Protein AF-A0A346YKL0-F1 (afdb_monomer_lite)

Secondary structure (DSSP, 8-state):
------S----B--TT-SS---B--S---TT--HHHHHHHHHHS-HHHHHHHHHHHHHHHHHTT----EEEEEEE-TTGGG--S----SSS--SSTTSHHHHHHHHHHHHHHHHHHHHHTT--GGGEEEEEEE----SSSPPHHHHHHHHHHHHHHHTSTTEEE--HHHH--HHHHHHTT-EETTEEEEE-HHHHHHHHHHHHTT--

Radius of gyration: 17.75 Å; chains: 1; bounding box: 48×44×47 Å

Foldseek 3Di:
DPPDPPDQQDWDDDPVDLDDAIDGDPDDDPLDALQRVLVVLVPDDLVRLLVVVCVRQVSQVVVPHQAADEDEDEHQPNLLVDDQDWADAPDTDPHRSALVSRVRSVRSNVVSNVVSCVVVVHDPVSYAYEYEYDAAQDVVGDPSSVSNQVSQCVSQVVDPRYDYDDLNLVDDPVRCVVVVQADPVGSRHGDPVVVVSSVVCVVVVVD

Structure (mmCIF, N/CA/C/O backbone):
data_AF-A0A346YKL0-F1
#
_entry.id   AF-A0A346YKL0-F1
#
loop_
_atom_site.group_PDB
_atom_site.id
_atom_site.type_symbol
_atom_site.label_atom_id
_atom_site.label_alt_id
_atom_site.label_comp_id
_atom_site.label_asym_id
_atom_site.label_entity_id
_atom_site.label_seq_id
_atom_site.pdbx_PDB_ins_code
_atom_site.Cartn_x
_atom_site.Cartn_y
_atom_site.Cartn_z
_atom_site.occupancy
_atom_site.B_iso_or_equiv
_atom_site.auth_seq_id
_atom_site.auth_comp_id
_atom_site.auth_asym_id
_atom_site.auth_atom_id
_atom_site.pdbx_PDB_model_num
ATOM 1 N N . MET A 1 1 ? -2.443 25.461 -1.823 1.00 37.56 1 MET A N 1
ATOM 2 C CA . MET A 1 1 ? -3.655 24.894 -2.445 1.00 37.56 1 MET A CA 1
ATOM 3 C C . MET A 1 1 ? -4.023 23.723 -1.558 1.00 37.56 1 MET A C 1
ATOM 5 O O . MET A 1 1 ? -3.215 22.809 -1.482 1.00 37.56 1 MET A O 1
ATOM 9 N N . GLU A 1 2 ? -5.102 23.800 -0.775 1.00 35.66 2 GLU A N 1
ATOM 10 C CA . GLU A 1 2 ? -5.536 22.602 -0.045 1.00 35.66 2 GLU A CA 1
ATOM 11 C C . GLU A 1 2 ? -5.861 21.529 -1.088 1.00 35.66 2 GLU A C 1
ATOM 13 O O . GLU A 1 2 ? -6.565 21.847 -2.054 1.00 35.66 2 GLU A O 1
ATOM 18 N N . PRO A 1 3 ? -5.307 20.310 -0.983 1.00 44.47 3 PRO A N 1
ATOM 19 C CA . PRO A 1 3 ? -5.663 19.242 -1.898 1.00 44.47 3 PRO A CA 1
ATOM 20 C C . PRO A 1 3 ? -7.161 18.982 -1.737 1.00 44.47 3 PRO A C 1
ATOM 22 O O . PRO A 1 3 ? -7.619 18.461 -0.722 1.00 44.47 3 PRO A O 1
ATOM 25 N N . ASN A 1 4 ? -7.927 19.438 -2.729 1.00 36.53 4 ASN A N 1
ATOM 26 C CA . ASN A 1 4 ? -9.374 19.332 -2.754 1.00 36.53 4 ASN A CA 1
ATOM 27 C C . ASN A 1 4 ? -9.781 17.867 -2.583 1.00 36.53 4 ASN A C 1
ATOM 29 O O . ASN A 1 4 ? -9.453 17.005 -3.394 1.00 36.53 4 ASN A O 1
ATOM 33 N N . PHE A 1 5 ? -10.551 17.635 -1.527 1.00 45.81 5 PHE A N 1
ATOM 34 C CA . PHE A 1 5 ? -11.069 16.364 -1.025 1.00 45.81 5 PHE A CA 1
ATOM 35 C C . PHE A 1 5 ? -12.148 15.718 -1.930 1.00 45.81 5 PHE A C 1
ATOM 37 O O . PHE A 1 5 ? -12.968 14.918 -1.481 1.00 45.81 5 PHE A O 1
ATOM 44 N N . LEU A 1 6 ? -12.218 16.099 -3.206 1.00 37.34 6 LEU A N 1
ATOM 45 C CA . LEU A 1 6 ? -13.328 15.779 -4.101 1.00 37.34 6 LEU A CA 1
ATOM 46 C C . LEU A 1 6 ? -12.998 14.553 -4.973 1.00 37.34 6 LEU A C 1
ATOM 48 O O . LEU A 1 6 ? -12.171 14.648 -5.872 1.00 37.34 6 LEU A O 1
ATOM 52 N N . LEU A 1 7 ? -13.754 13.459 -4.752 1.00 41.03 7 LEU A N 1
ATOM 53 C CA . LEU A 1 7 ? -14.085 12.357 -5.693 1.00 41.03 7 LEU A CA 1
ATOM 54 C C . LEU A 1 7 ? -13.444 10.955 -5.538 1.00 41.03 7 LEU A C 1
ATOM 56 O O . LEU A 1 7 ? -13.615 10.147 -6.446 1.00 41.03 7 LEU A O 1
ATOM 60 N N . LEU A 1 8 ? -12.834 10.577 -4.405 1.00 51.66 8 LEU A N 1
ATOM 61 C CA . LEU A 1 8 ? -12.412 9.168 -4.181 1.00 51.66 8 LEU A CA 1
ATOM 62 C C . LEU A 1 8 ? -13.099 8.437 -3.020 1.00 51.66 8 LEU A C 1
ATOM 64 O O . LEU A 1 8 ? -12.844 7.256 -2.804 1.00 51.66 8 LEU A O 1
ATOM 68 N N . TRP A 1 9 ? -14.061 9.067 -2.339 1.00 58.69 9 TRP A N 1
ATOM 69 C CA . TRP A 1 9 ? -14.935 8.374 -1.380 1.00 58.69 9 TRP A CA 1
ATOM 70 C C . TRP A 1 9 ? -16.018 7.576 -2.120 1.00 58.69 9 TRP A C 1
ATOM 72 O O . TRP A 1 9 ? -17.217 7.746 -1.908 1.00 58.69 9 TRP A O 1
ATOM 82 N N . GLN A 1 10 ? -15.595 6.738 -3.060 1.00 68.44 10 GLN A N 1
ATOM 83 C CA . GLN A 1 10 ? -16.461 5.784 -3.722 1.00 68.44 10 GLN A CA 1
ATOM 84 C C . GLN A 1 10 ? -16.393 4.487 -2.928 1.00 68.44 10 GLN A C 1
ATOM 86 O O . GLN A 1 10 ? -15.370 3.805 -2.902 1.00 68.44 10 GLN A O 1
ATOM 91 N N . ARG A 1 11 ? -17.500 4.164 -2.259 1.00 80.50 11 ARG A N 1
ATOM 92 C CA . ARG A 1 11 ? -17.723 2.826 -1.729 1.00 80.50 11 ARG A CA 1
ATOM 93 C C . ARG A 1 11 ? -18.326 1.975 -2.833 1.00 80.50 11 ARG A C 1
ATOM 95 O O . ARG A 1 11 ? -19.381 2.311 -3.366 1.00 80.50 11 ARG A O 1
ATOM 102 N N . ILE A 1 12 ? -17.696 0.846 -3.121 1.00 84.12 12 ILE A N 1
ATOM 103 C CA . ILE A 1 12 ? -18.318 -0.220 -3.903 1.00 84.12 12 ILE A CA 1
ATOM 104 C C . ILE A 1 12 ? -18.767 -1.290 -2.916 1.00 84.12 12 ILE A C 1
ATOM 106 O O . ILE A 1 12 ? -17.949 -1.880 -2.211 1.00 84.12 12 ILE A O 1
ATOM 110 N N . GLU A 1 13 ? -20.073 -1.529 -2.855 1.00 85.88 13 GLU A N 1
ATOM 111 C CA . GLU A 1 13 ? -20.670 -2.552 -2.002 1.00 85.88 13 GLU A CA 1
ATOM 112 C C . GLU A 1 13 ? -21.865 -3.220 -2.682 1.00 85.88 13 GLU A C 1
ATOM 114 O O . GLU A 1 13 ? -22.384 -2.750 -3.697 1.00 85.88 13 GLU A O 1
ATOM 119 N N . ARG A 1 14 ? -22.325 -4.315 -2.078 1.00 83.38 14 ARG A N 1
ATOM 120 C CA . ARG A 1 14 ? -23.589 -4.968 -2.407 1.00 83.38 14 ARG A CA 1
ATOM 121 C C . ARG A 1 14 ? -24.530 -4.898 -1.200 1.00 83.38 14 ARG A C 1
ATOM 123 O O . ARG A 1 14 ? -24.428 -5.764 -0.332 1.00 83.38 14 ARG A O 1
ATOM 130 N N . PRO A 1 15 ? -25.420 -3.889 -1.125 1.00 80.44 15 PRO A N 1
ATOM 131 C CA . PRO A 1 15 ? -26.233 -3.639 0.069 1.00 80.44 15 PRO A CA 1
ATOM 132 C C . PRO A 1 15 ? -27.326 -4.696 0.282 1.00 80.44 15 PRO A C 1
ATOM 134 O O . PRO A 1 15 ? -27.913 -4.778 1.354 1.00 80.44 15 PRO A O 1
ATOM 137 N N . ASP A 1 16 ? -27.596 -5.520 -0.732 1.00 83.62 16 ASP A N 1
ATOM 138 C CA . ASP A 1 16 ? -28.538 -6.636 -0.685 1.00 83.62 16 ASP A CA 1
ATOM 139 C C . ASP A 1 16 ? -27.981 -7.874 0.041 1.00 83.62 16 ASP A C 1
ATOM 141 O O . ASP A 1 16 ? -28.700 -8.855 0.237 1.00 83.62 16 ASP A O 1
ATOM 145 N N . ARG A 1 17 ? -26.700 -7.859 0.435 1.00 80.50 17 ARG A N 1
ATOM 146 C CA . ARG A 1 17 ? -26.045 -8.970 1.131 1.00 80.50 17 ARG A CA 1
ATOM 147 C C . ARG A 1 17 ? -25.837 -8.653 2.607 1.00 80.50 17 ARG A C 1
ATOM 149 O O . ARG A 1 17 ? -25.373 -7.579 2.961 1.00 80.50 17 ARG A O 1
ATOM 156 N N . THR A 1 18 ? -26.058 -9.652 3.457 1.00 76.56 18 THR A N 1
ATOM 157 C CA . THR A 1 18 ? -25.755 -9.595 4.900 1.00 76.56 18 THR A CA 1
ATOM 158 C C . THR A 1 18 ? -24.315 -9.995 5.240 1.00 76.56 18 THR A C 1
ATOM 160 O O . THR A 1 18 ? -23.927 -9.974 6.403 1.00 76.56 18 THR A O 1
ATOM 163 N N . ALA A 1 19 ? -23.528 -10.391 4.236 1.00 80.75 19 ALA A N 1
ATOM 164 C CA . ALA A 1 19 ? -22.124 -10.761 4.370 1.00 80.75 19 ALA A CA 1
ATOM 165 C C . ALA A 1 19 ? -21.367 -10.492 3.062 1.00 80.75 19 ALA A C 1
ATOM 167 O O . ALA A 1 19 ? -21.914 -10.662 1.962 1.00 80.75 19 ALA A O 1
ATOM 168 N N . GLY A 1 20 ? -20.092 -10.127 3.175 1.00 86.62 20 GLY A N 1
ATOM 169 C CA . GLY A 1 20 ? -19.227 -9.826 2.039 1.00 86.62 20 GLY A CA 1
ATOM 170 C C . GLY A 1 20 ? -18.139 -8.830 2.413 1.00 86.62 20 GLY A C 1
ATOM 171 O O . GLY A 1 20 ? -17.680 -8.802 3.548 1.00 86.62 20 GLY A O 1
ATOM 172 N N . TRP A 1 21 ? -17.740 -8.018 1.442 1.00 88.25 21 TRP A N 1
ATOM 173 C CA . TRP A 1 21 ? -16.766 -6.948 1.609 1.00 88.25 21 TRP A CA 1
ATOM 174 C C . TRP A 1 21 ? -17.272 -5.685 0.912 1.00 88.25 21 TRP A C 1
ATOM 176 O O . TRP A 1 21 ? -18.098 -5.753 -0.003 1.00 88.25 21 TRP A O 1
ATOM 186 N N . SER A 1 22 ? -16.760 -4.537 1.343 1.00 89.62 22 SER A N 1
ATOM 187 C CA . SER A 1 22 ? -16.881 -3.272 0.621 1.00 89.62 22 SER A CA 1
ATOM 188 C C . SER A 1 22 ? -15.485 -2.761 0.282 1.00 89.62 22 SER A C 1
ATOM 190 O O . SER A 1 22 ? -14.528 -3.036 1.006 1.00 89.62 22 SER A O 1
ATOM 192 N N . HIS A 1 23 ? -15.353 -2.063 -0.841 1.00 90.00 23 HIS A N 1
ATOM 193 C CA . HIS A 1 23 ? -14.091 -1.466 -1.270 1.00 90.00 23 HIS A CA 1
ATOM 194 C C . HIS A 1 23 ? -14.176 0.051 -1.206 1.00 90.00 23 HIS A C 1
ATOM 196 O O . HIS A 1 23 ? -15.195 0.628 -1.586 1.00 90.00 23 HIS A O 1
ATOM 202 N N . HIS A 1 24 ? -13.093 0.666 -0.737 1.00 90.50 24 HIS A N 1
ATOM 203 C CA . HIS A 1 24 ? -12.956 2.106 -0.559 1.00 90.50 24 HIS A CA 1
ATOM 204 C C . HIS A 1 24 ? -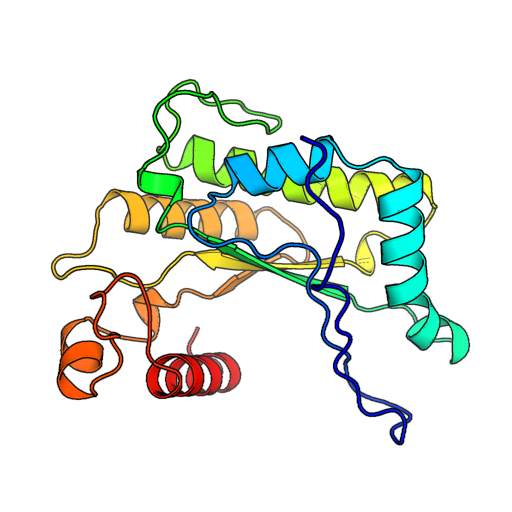11.549 2.533 -0.952 1.00 90.50 24 HIS A C 1
ATOM 206 O O . HIS A 1 24 ? -10.584 1.808 -0.699 1.00 90.50 24 HIS A O 1
ATOM 212 N N . THR A 1 25 ? -11.427 3.735 -1.504 1.00 90.56 25 THR A N 1
ATOM 213 C CA . THR A 1 25 ? -10.135 4.362 -1.777 1.00 90.56 25 THR A CA 1
ATOM 214 C C . THR A 1 25 ? -9.842 5.405 -0.702 1.00 90.56 25 THR A C 1
ATOM 216 O O . THR A 1 25 ? -10.488 6.447 -0.651 1.00 90.56 25 THR A O 1
ATOM 219 N N . LEU A 1 26 ? -8.852 5.130 0.155 1.00 91.62 26 LEU A N 1
ATOM 220 C CA . LEU A 1 26 ? -8.353 6.107 1.132 1.00 91.62 26 LEU A CA 1
ATOM 221 C C . LEU A 1 26 ? -7.504 7.187 0.447 1.00 91.62 26 LEU A C 1
ATOM 223 O O . LEU A 1 26 ? -7.667 8.373 0.712 1.00 91.62 26 LEU A O 1
ATOM 227 N N . TYR A 1 27 ? -6.612 6.759 -0.445 1.00 92.94 27 TYR A N 1
ATOM 228 C CA . TYR A 1 27 ? -5.730 7.617 -1.224 1.00 92.94 27 TYR A CA 1
ATOM 229 C C . TYR A 1 27 ? -5.480 6.982 -2.593 1.00 92.94 27 TYR A C 1
ATOM 231 O O . TYR A 1 27 ? -5.318 5.765 -2.692 1.00 92.94 27 TYR A O 1
ATOM 239 N N . GLY A 1 28 ? -5.440 7.802 -3.641 1.00 89.75 28 GLY A N 1
ATOM 240 C CA . GLY A 1 28 ? -5.105 7.363 -4.991 1.00 89.75 28 GLY A CA 1
ATOM 241 C C . GLY A 1 28 ? -4.789 8.552 -5.886 1.00 89.75 28 GLY A C 1
ATOM 242 O O . GLY A 1 28 ? -5.691 9.276 -6.296 1.00 89.75 28 GLY A O 1
ATOM 243 N N . VAL A 1 29 ? -3.510 8.760 -6.187 1.00 90.44 29 VAL A N 1
ATOM 244 C CA . VAL A 1 29 ? -3.039 9.856 -7.040 1.00 90.44 29 VAL A CA 1
ATOM 245 C C . VAL A 1 29 ? -1.901 9.327 -7.912 1.00 90.44 29 VAL A C 1
ATOM 247 O O . VAL A 1 29 ? -0.970 8.700 -7.413 1.00 90.44 29 VAL A O 1
ATOM 250 N N . GLY A 1 30 ? -1.995 9.534 -9.227 1.00 89.50 30 GLY A N 1
ATOM 251 C CA . GLY A 1 30 ? -0.950 9.118 -10.164 1.00 89.50 30 GLY A CA 1
ATOM 252 C C . GLY A 1 30 ? 0.326 9.945 -9.994 1.00 89.50 30 GLY A C 1
ATOM 253 O O . GLY A 1 30 ? 0.252 11.141 -9.727 1.00 89.50 30 GLY A O 1
ATOM 254 N N . GLY A 1 31 ? 1.488 9.313 -10.174 1.00 91.69 31 GLY A N 1
ATOM 255 C CA . GLY A 1 31 ? 2.792 9.978 -10.053 1.00 91.69 31 GLY A CA 1
ATOM 256 C C . GLY A 1 31 ? 3.222 10.294 -8.616 1.00 91.69 31 GLY A C 1
ATOM 257 O O . GLY A 1 31 ? 4.052 11.173 -8.424 1.00 91.69 31 GLY A O 1
ATOM 258 N N . GLN A 1 32 ? 2.637 9.632 -7.617 1.00 95.06 32 GLN A N 1
ATOM 259 C CA . GLN A 1 32 ? 2.980 9.806 -6.204 1.00 95.06 32 GLN A CA 1
ATOM 260 C C . GLN A 1 32 ? 3.661 8.547 -5.654 1.00 95.06 32 GLN A C 1
ATOM 262 O O . GLN A 1 32 ? 3.334 7.433 -6.085 1.00 95.06 32 GLN A O 1
ATOM 267 N N . SER A 1 33 ? 4.618 8.731 -4.748 1.00 97.12 33 SER A N 1
ATOM 268 C CA . SER A 1 33 ? 5.353 7.669 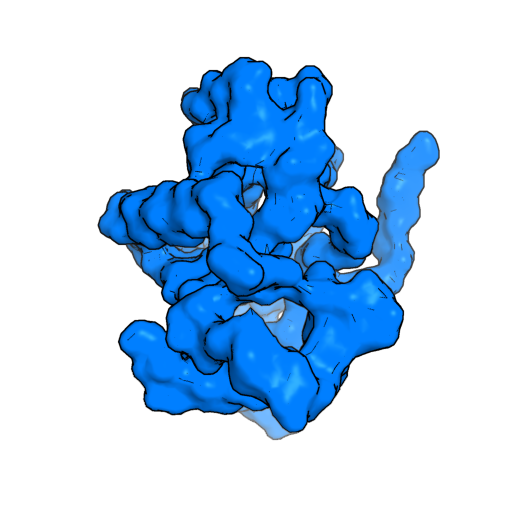-4.048 1.00 97.12 33 SER A CA 1
ATOM 269 C C . SER A 1 33 ? 4.760 7.377 -2.663 1.00 97.12 33 SER A C 1
ATOM 271 O O . SER A 1 33 ? 3.791 8.004 -2.224 1.00 97.12 33 SER A O 1
ATOM 273 N N . LEU A 1 34 ? 5.363 6.449 -1.916 1.00 98.00 34 LEU A N 1
ATOM 274 C CA . LEU A 1 34 ? 5.037 6.260 -0.503 1.00 98.00 34 LEU A CA 1
ATOM 275 C C . LEU A 1 34 ? 5.361 7.482 0.353 1.00 98.00 34 LEU A C 1
ATOM 277 O O . LEU A 1 34 ? 4.667 7.704 1.346 1.00 98.00 34 LEU A O 1
ATOM 281 N N . TYR A 1 35 ? 6.382 8.264 -0.009 1.00 98.06 35 TYR A N 1
ATOM 282 C CA . TYR A 1 35 ? 6.688 9.513 0.685 1.00 98.06 35 TYR A CA 1
ATOM 283 C C . TYR A 1 35 ? 5.492 10.463 0.596 1.00 98.06 35 TYR A C 1
ATOM 285 O O . TYR A 1 35 ? 4.987 10.922 1.621 1.00 98.06 35 TYR A O 1
ATOM 293 N N . ASP A 1 36 ? 4.964 10.673 -0.608 1.00 97.25 36 ASP A N 1
ATOM 294 C CA . ASP A 1 36 ? 3.810 11.545 -0.835 1.00 97.25 36 ASP A CA 1
ATOM 295 C C . ASP A 1 36 ? 2.556 11.067 -0.091 1.00 97.25 36 ASP A C 1
ATOM 297 O O . ASP A 1 36 ? 1.831 11.862 0.519 1.00 97.25 36 ASP A O 1
ATOM 301 N N . ILE A 1 37 ? 2.306 9.753 -0.099 1.00 97.44 37 ILE A N 1
ATOM 302 C CA . ILE A 1 37 ? 1.194 9.143 0.643 1.00 97.44 37 ILE A CA 1
ATOM 303 C C . ILE A 1 37 ? 1.359 9.403 2.146 1.00 97.44 37 ILE A C 1
ATOM 305 O O . ILE A 1 37 ? 0.393 9.777 2.821 1.00 97.44 37 ILE A O 1
ATOM 309 N N . ALA A 1 38 ? 2.572 9.228 2.678 1.00 98.12 38 ALA A N 1
ATOM 310 C CA . ALA A 1 38 ? 2.884 9.479 4.080 1.00 98.12 38 ALA A CA 1
ATOM 311 C C . ALA A 1 38 ? 2.702 10.962 4.443 1.00 98.12 38 ALA A C 1
ATOM 313 O O . ALA A 1 38 ? 2.010 11.251 5.422 1.00 98.12 38 ALA A O 1
ATOM 314 N N . VAL A 1 39 ? 3.228 11.897 3.638 1.00 97.44 39 VAL A N 1
ATOM 315 C CA . VAL A 1 39 ? 3.008 13.349 3.802 1.00 97.44 39 VAL A CA 1
ATOM 316 C C . VAL A 1 39 ? 1.516 13.647 3.881 1.00 97.44 39 VAL A C 1
ATOM 318 O O . VAL A 1 39 ? 1.061 14.317 4.811 1.00 97.44 39 VAL A O 1
ATOM 321 N N . TRP A 1 40 ? 0.742 13.134 2.923 1.00 96.12 40 TRP A N 1
ATOM 322 C CA . TRP A 1 40 ? -0.686 13.406 2.851 1.00 96.12 40 TRP A CA 1
ATOM 323 C C . TRP A 1 40 ? -1.437 12.874 4.076 1.00 96.12 40 TRP A C 1
ATOM 325 O O . TRP A 1 40 ? -2.250 13.607 4.644 1.00 96.12 40 TRP A O 1
ATOM 335 N N . LEU A 1 41 ? -1.153 11.640 4.513 1.00 96.62 41 LEU A N 1
ATOM 336 C CA . LEU A 1 41 ? -1.786 11.023 5.687 1.00 96.62 41 LEU A CA 1
ATOM 337 C C . LEU A 1 41 ? -1.420 11.726 6.997 1.00 96.62 41 LEU A C 1
ATOM 339 O O . LEU A 1 41 ? -2.278 11.886 7.869 1.00 96.62 41 LEU A O 1
ATOM 343 N N . ILE A 1 42 ? -0.163 12.140 7.151 1.00 97.50 42 ILE A N 1
ATOM 344 C CA . ILE A 1 42 ? 0.308 12.885 8.327 1.00 97.50 42 ILE A CA 1
ATOM 345 C C . ILE A 1 42 ? -0.357 14.263 8.384 1.00 97.50 42 ILE A C 1
ATOM 347 O O . ILE A 1 42 ? -0.735 14.712 9.463 1.00 97.50 42 ILE A O 1
ATOM 351 N N . ALA A 1 43 ? -0.560 14.905 7.232 1.00 96.44 43 ALA A N 1
ATOM 352 C CA . ALA A 1 43 ? -1.242 16.192 7.147 1.00 96.44 43 ALA A CA 1
ATOM 353 C C . ALA A 1 43 ? -2.755 16.112 7.435 1.00 96.44 43 ALA A C 1
ATOM 355 O O . ALA A 1 43 ? -3.371 17.142 7.715 1.00 96.44 43 ALA A O 1
ATOM 356 N N . GLN A 1 44 ? -3.376 14.925 7.383 1.00 96.06 44 GLN A N 1
ATOM 357 C CA . GLN A 1 44 ? -4.792 14.779 7.730 1.00 96.06 44 GLN A CA 1
ATOM 358 C C . GLN A 1 44 ? -5.021 14.949 9.233 1.00 96.06 44 GLN A C 1
ATOM 360 O O . GLN A 1 44 ? -4.294 14.393 10.058 1.00 96.06 44 GLN A O 1
ATOM 365 N N . SER A 1 45 ? -6.100 15.649 9.593 1.00 97.12 45 SER A N 1
ATOM 366 C CA . SER A 1 45 ? -6.502 15.788 10.994 1.00 97.12 45 SER A CA 1
ATOM 367 C C . SER A 1 45 ? -6.938 14.449 11.599 1.00 97.12 45 SER A C 1
ATOM 369 O O . SER A 1 45 ? -7.518 13.598 10.914 1.00 97.12 45 SER A O 1
ATOM 371 N N . ASP A 1 46 ? -6.731 14.288 12.909 1.00 98.25 46 ASP A N 1
ATOM 372 C CA . ASP A 1 46 ? -7.197 13.104 13.640 1.00 98.25 46 ASP A CA 1
ATOM 373 C C . ASP A 1 46 ? -8.712 12.922 13.519 1.00 98.25 46 ASP A C 1
ATOM 375 O O . ASP A 1 46 ? -9.190 11.801 13.357 1.00 98.25 46 ASP A O 1
ATOM 379 N N . ALA A 1 47 ? -9.471 14.023 13.527 1.00 96.75 47 ALA A N 1
ATOM 380 C CA . ALA A 1 47 ? -10.922 14.005 13.364 1.00 96.75 47 ALA A CA 1
ATOM 381 C C . ALA A 1 47 ? -11.340 13.478 11.981 1.00 96.75 47 ALA A C 1
ATOM 383 O O . ALA A 1 47 ? -12.256 12.660 11.886 1.00 96.75 47 ALA A O 1
ATOM 384 N N . SER A 1 48 ? -10.649 13.896 10.915 1.00 95.00 48 SER A N 1
ATOM 385 C CA . SER A 1 48 ? -10.928 13.446 9.546 1.00 95.00 48 SER A CA 1
ATOM 386 C C . SER A 1 48 ? -10.698 11.943 9.393 1.00 95.00 48 SER A C 1
ATOM 388 O O . SER A 1 48 ? -11.576 11.231 8.902 1.00 95.00 48 SER A O 1
ATOM 390 N N . LEU A 1 49 ? -9.543 11.445 9.850 1.00 95.94 49 LEU A N 1
ATOM 391 C CA . LEU A 1 49 ? -9.217 10.018 9.775 1.00 95.94 49 LEU A CA 1
ATOM 392 C C . LEU A 1 49 ? -10.110 9.185 10.701 1.00 95.94 49 LEU A C 1
ATOM 394 O O . LEU A 1 49 ? -10.577 8.121 10.300 1.00 95.94 49 LEU A O 1
ATOM 398 N N . THR A 1 50 ? -10.417 9.686 11.899 1.00 97.19 50 THR A N 1
ATOM 399 C CA . THR A 1 50 ? -11.380 9.058 12.815 1.00 97.19 50 THR A CA 1
ATOM 400 C C . THR A 1 50 ? -12.736 8.891 12.141 1.00 97.19 50 THR A C 1
ATOM 402 O O . THR A 1 50 ? -13.271 7.787 12.110 1.00 97.19 50 THR A O 1
ATOM 405 N N . ASN A 1 51 ? -13.286 9.952 11.546 1.00 94.94 51 ASN A N 1
ATOM 406 C CA . ASN A 1 51 ? -14.575 9.870 10.866 1.00 94.94 51 ASN A CA 1
ATOM 407 C C . ASN A 1 51 ? -14.542 8.874 9.695 1.00 94.94 51 ASN A C 1
ATOM 409 O O . ASN A 1 51 ? -15.451 8.059 9.554 1.00 94.94 51 ASN A O 1
ATOM 413 N N . TYR A 1 52 ? -13.473 8.893 8.894 1.00 93.44 52 TYR A N 1
ATOM 414 C CA . TYR A 1 52 ? -13.293 7.945 7.793 1.00 93.44 52 TYR A CA 1
ATOM 415 C C . TYR A 1 52 ? -13.326 6.488 8.281 1.00 93.44 52 TYR A C 1
ATOM 417 O O . TYR A 1 52 ? -14.149 5.693 7.825 1.00 93.44 52 TYR A O 1
ATOM 425 N N . PHE A 1 53 ? -12.487 6.134 9.256 1.00 94.75 53 PHE A N 1
ATOM 426 C CA . PHE A 1 53 ? -12.414 4.762 9.760 1.00 94.75 53 PHE A CA 1
ATOM 427 C C . PHE A 1 53 ? -13.659 4.354 10.560 1.00 94.75 53 PHE A C 1
ATOM 429 O O . PHE A 1 53 ? -14.074 3.199 10.478 1.00 94.75 53 PHE A O 1
ATOM 436 N N . ALA A 1 54 ? -14.323 5.279 11.257 1.00 94.56 54 ALA A N 1
ATOM 437 C CA . ALA A 1 54 ? -15.605 5.008 11.907 1.00 94.56 54 ALA A CA 1
ATOM 438 C C . ALA A 1 54 ? -16.679 4.590 10.887 1.00 94.56 54 ALA A C 1
ATOM 440 O O . ALA A 1 54 ? -17.410 3.624 11.120 1.00 94.56 54 ALA A O 1
ATOM 441 N N . LEU A 1 55 ? -16.735 5.257 9.729 1.00 91.00 55 LEU A N 1
ATOM 442 C CA . LEU A 1 55 ? -17.657 4.901 8.647 1.00 91.00 55 LEU A CA 1
ATOM 443 C C . LEU A 1 55 ? -17.342 3.525 8.052 1.00 91.00 55 LEU A C 1
ATOM 445 O O . LEU A 1 55 ? -18.272 2.745 7.838 1.00 91.00 55 LEU A O 1
ATOM 449 N N . LEU A 1 56 ? -16.062 3.193 7.847 1.00 90.31 56 LEU A N 1
ATOM 450 C CA . LEU A 1 56 ? -15.658 1.856 7.387 1.00 90.31 56 LEU A CA 1
ATOM 451 C C . LEU A 1 56 ? -16.100 0.755 8.358 1.00 90.31 56 LEU A C 1
ATOM 453 O O . LEU A 1 56 ? -16.589 -0.292 7.936 1.00 90.31 56 LEU A O 1
ATOM 457 N N . ARG A 1 57 ? -15.959 1.003 9.663 1.00 92.69 57 ARG A N 1
ATOM 458 C CA . ARG A 1 57 ? -16.305 0.043 10.721 1.00 92.69 57 ARG A CA 1
ATOM 459 C C . ARG A 1 57 ? -17.813 -0.125 10.903 1.00 92.69 57 ARG A C 1
ATOM 461 O O . ARG A 1 57 ? -18.252 -1.218 11.252 1.00 92.69 57 ARG A O 1
ATOM 468 N N . SER A 1 58 ? -18.593 0.927 10.647 1.00 89.94 58 SER A N 1
ATOM 469 C CA . SER A 1 58 ? -20.020 1.003 10.998 1.00 89.94 58 SER A CA 1
ATOM 470 C C . SER A 1 58 ? -20.884 -0.153 10.477 1.00 89.94 58 SER A C 1
ATOM 472 O O . SER A 1 58 ? -21.811 -0.565 11.166 1.00 89.94 58 SER A O 1
ATOM 474 N N . PHE A 1 59 ? -20.579 -0.724 9.308 1.00 80.81 59 PHE A N 1
ATOM 475 C CA . PHE A 1 59 ? -21.366 -1.828 8.740 1.00 80.81 59 PHE A CA 1
ATOM 476 C C . PHE A 1 59 ? -21.170 -3.139 9.488 1.00 80.81 59 PHE A C 1
ATOM 478 O O . PHE A 1 59 ? -22.142 -3.844 9.744 1.00 80.81 59 PHE A O 1
ATOM 485 N N . HIS A 1 60 ? -19.929 -3.451 9.861 1.00 87.38 60 HIS A N 1
ATOM 486 C CA . HIS A 1 60 ? -19.628 -4.649 10.637 1.00 87.38 60 HIS A CA 1
ATOM 487 C C . HIS A 1 60 ? -20.198 -4.519 12.051 1.00 87.38 60 HIS A C 1
ATOM 489 O O . HIS A 1 60 ? -20.892 -5.413 12.536 1.00 87.38 60 HIS A O 1
ATOM 495 N N . THR A 1 61 ? -20.002 -3.359 12.684 1.00 91.19 61 THR A N 1
ATOM 496 C CA . THR A 1 61 ? -20.479 -3.147 14.054 1.00 91.19 61 THR A CA 1
ATOM 497 C C . THR A 1 61 ? -22.005 -3.086 14.143 1.00 91.19 61 THR A C 1
ATOM 499 O O . THR A 1 61 ? -22.566 -3.584 15.116 1.00 91.19 61 THR A O 1
ATOM 502 N N . ALA A 1 62 ? -22.700 -2.564 13.124 1.00 87.50 62 ALA A N 1
ATOM 503 C CA . ALA A 1 62 ? -24.166 -2.533 13.076 1.00 87.50 62 ALA A CA 1
ATOM 504 C C . ALA A 1 62 ? -24.810 -3.931 13.083 1.00 87.50 62 ALA A C 1
ATOM 506 O O . ALA A 1 62 ? -25.955 -4.071 13.511 1.00 87.50 62 ALA A O 1
ATOM 507 N N . VAL A 1 63 ? -24.081 -4.961 12.643 1.00 86.25 63 VAL A N 1
ATOM 508 C CA . VAL A 1 63 ? -24.527 -6.365 12.679 1.00 86.25 63 VAL A CA 1
ATOM 509 C C . VAL A 1 63 ? -23.856 -7.175 13.795 1.00 86.25 63 VAL A C 1
ATOM 511 O O . VAL A 1 63 ? -23.942 -8.401 13.801 1.00 86.25 63 VAL A O 1
ATOM 514 N N . GLY A 1 64 ? -23.200 -6.506 14.751 1.00 89.19 64 GLY A N 1
ATOM 515 C CA . GLY A 1 64 ? -22.560 -7.144 15.904 1.00 89.19 64 GLY A CA 1
ATOM 516 C C . GLY A 1 64 ? -21.304 -7.950 15.564 1.00 89.19 64 GLY A C 1
ATOM 517 O O . GLY A 1 64 ? -20.987 -8.896 16.280 1.00 89.19 64 GLY A O 1
ATOM 518 N N . GLN A 1 65 ? -20.617 -7.613 14.470 1.00 89.25 65 GLN A N 1
ATOM 519 C CA . GLN A 1 65 ? -19.366 -8.249 14.058 1.00 89.25 65 GLN A CA 1
ATOM 520 C C . GLN A 1 65 ? -18.160 -7.359 14.355 1.00 89.25 65 GLN A C 1
ATOM 522 O O . GLN A 1 65 ? -18.230 -6.132 14.237 1.00 89.25 65 GLN A O 1
ATOM 527 N N . ASP A 1 66 ? -17.035 -8.003 14.660 1.00 90.56 66 ASP A N 1
ATOM 528 C CA . ASP A 1 66 ? -15.742 -7.333 14.727 1.00 90.56 66 ASP A CA 1
ATOM 529 C C . ASP A 1 66 ? -15.310 -6.919 13.310 1.00 90.56 66 ASP A C 1
ATOM 531 O O . ASP A 1 66 ? -15.298 -7.759 12.401 1.00 90.56 66 ASP A O 1
ATOM 535 N N . PRO A 1 67 ? -14.967 -5.640 13.078 1.00 93.62 67 PRO A N 1
ATOM 536 C CA . PRO A 1 67 ? -14.506 -5.202 11.771 1.00 93.62 67 PRO A CA 1
ATOM 537 C C . PRO A 1 67 ? -13.219 -5.912 11.340 1.00 93.62 67 PRO A C 1
ATOM 539 O O . PRO A 1 67 ? -12.262 -6.012 12.102 1.00 93.62 67 PRO A O 1
ATOM 542 N N . VAL A 1 68 ? -13.164 -6.321 10.072 1.00 94.81 68 VAL A N 1
ATOM 543 C CA . VAL A 1 68 ? -11.921 -6.727 9.404 1.00 94.81 68 VAL A CA 1
ATOM 544 C C . VAL A 1 68 ? -11.654 -5.744 8.273 1.00 94.81 68 VAL A C 1
ATOM 546 O O . VAL A 1 68 ? -12.440 -5.637 7.330 1.00 94.81 68 VAL A O 1
ATOM 549 N N . ILE A 1 69 ? -10.555 -5.002 8.376 1.00 96.00 69 ILE A N 1
ATOM 550 C CA . ILE A 1 69 ? -10.167 -3.959 7.428 1.00 96.00 69 ILE A CA 1
ATOM 551 C C . ILE A 1 69 ? -8.831 -4.350 6.807 1.00 96.00 69 ILE A C 1
ATOM 553 O O . ILE A 1 69 ? -7.790 -4.343 7.463 1.00 96.00 69 ILE A O 1
ATOM 557 N N . VAL A 1 70 ? -8.867 -4.670 5.515 1.00 96.88 70 VAL A N 1
ATOM 558 C CA . VAL A 1 70 ? -7.668 -4.929 4.715 1.00 96.88 70 VAL A CA 1
ATOM 559 C C . VAL A 1 70 ? -7.258 -3.639 4.017 1.00 96.88 70 VAL A C 1
ATOM 561 O O . VAL A 1 70 ? -7.996 -3.121 3.179 1.00 96.88 70 VAL A O 1
ATOM 564 N N . ILE A 1 71 ? -6.074 -3.129 4.343 1.00 97.50 71 ILE A N 1
ATOM 565 C CA . ILE A 1 71 ? -5.497 -1.940 3.719 1.00 97.50 71 ILE A CA 1
ATOM 566 C C . ILE A 1 71 ? -4.431 -2.395 2.731 1.00 97.50 71 ILE A C 1
ATOM 568 O O . ILE A 1 71 ? -3.381 -2.913 3.119 1.00 97.50 71 ILE A O 1
ATOM 572 N N . ARG A 1 72 ? -4.713 -2.200 1.440 1.00 97.38 72 ARG A N 1
ATOM 573 C CA . ARG A 1 72 ? -3.760 -2.466 0.362 1.00 97.38 72 ARG A CA 1
ATOM 574 C C . ARG A 1 72 ? -2.964 -1.204 0.048 1.00 97.38 72 ARG A C 1
ATOM 576 O O . ARG A 1 72 ? -3.557 -0.184 -0.288 1.00 97.38 72 ARG A O 1
ATOM 583 N N . ILE A 1 73 ? -1.640 -1.294 0.122 1.00 97.88 73 ILE A N 1
ATOM 584 C CA . ILE A 1 73 ? -0.715 -0.214 -0.239 1.00 97.88 73 ILE A CA 1
ATOM 585 C C . ILE A 1 73 ? 0.047 -0.665 -1.483 1.00 97.88 73 ILE A C 1
ATOM 587 O O . ILE A 1 73 ? 0.778 -1.653 -1.433 1.00 97.88 73 ILE A O 1
ATOM 591 N N . ASN A 1 74 ? -0.148 0.029 -2.604 1.00 95.94 74 ASN A N 1
ATOM 592 C CA . ASN A 1 74 ? 0.529 -0.260 -3.866 1.00 95.94 74 ASN A CA 1
ATOM 593 C C . ASN A 1 74 ? 1.418 0.924 -4.255 1.00 95.94 74 ASN A C 1
ATOM 595 O O . ASN A 1 74 ? 0.916 2.038 -4.370 1.00 95.94 74 ASN A O 1
ATOM 599 N N . SER A 1 75 ? 2.720 0.676 -4.409 1.00 96.31 75 SER A N 1
ATOM 600 C CA . SER A 1 75 ? 3.710 1.691 -4.795 1.00 96.31 75 SER A CA 1
ATOM 601 C C . SER A 1 75 ? 5.004 1.034 -5.290 1.00 96.31 75 SER A C 1
ATOM 603 O O . SER A 1 75 ? 5.164 -0.183 -5.204 1.00 96.31 75 SER A O 1
ATOM 605 N N . GLY A 1 76 ? 5.952 1.817 -5.791 1.00 95.94 76 GLY A N 1
ATOM 606 C CA . GLY A 1 76 ? 7.307 1.385 -6.148 1.00 95.94 76 GLY A CA 1
ATOM 607 C C . GLY A 1 76 ? 7.837 2.117 -7.375 1.00 95.94 76 GLY A C 1
ATOM 608 O O . GLY A 1 76 ? 8.947 2.629 -7.364 1.00 95.94 76 GLY A O 1
ATOM 609 N N . ALA A 1 77 ? 7.025 2.214 -8.432 1.00 94.81 77 ALA A N 1
ATOM 610 C CA . ALA A 1 77 ? 7.459 2.797 -9.704 1.00 94.81 77 ALA A CA 1
ATOM 611 C C . ALA A 1 77 ? 7.796 4.295 -9.610 1.00 94.81 77 ALA A C 1
ATOM 613 O O . ALA A 1 77 ? 8.640 4.768 -10.373 1.00 94.81 77 ALA A O 1
ATOM 614 N N . ASN A 1 78 ? 7.133 5.022 -8.705 1.00 96.00 78 ASN A N 1
ATOM 615 C CA . ASN A 1 78 ? 7.410 6.434 -8.440 1.00 96.00 78 ASN A CA 1
ATOM 616 C C . ASN A 1 78 ? 8.437 6.618 -7.319 1.00 96.00 78 ASN A C 1
ATOM 618 O O . ASN A 1 78 ? 9.187 7.581 -7.370 1.00 96.00 78 ASN A O 1
ATOM 622 N N . ASP A 1 79 ? 8.507 5.686 -6.363 1.00 97.31 79 ASP A N 1
ATOM 623 C CA . ASP A 1 79 ? 9.457 5.720 -5.243 1.00 97.31 79 ASP A CA 1
ATOM 624 C C . ASP A 1 79 ? 10.913 5.745 -5.716 1.00 97.31 79 ASP A C 1
ATOM 626 O O . ASP A 1 79 ? 11.712 6.498 -5.177 1.00 97.31 79 ASP A O 1
ATOM 630 N N . ARG A 1 80 ? 11.227 5.024 -6.799 1.00 94.88 80 ARG A N 1
ATOM 631 C CA . ARG A 1 80 ? 12.560 5.047 -7.432 1.00 94.88 80 ARG A CA 1
ATOM 632 C C . ARG A 1 80 ? 12.954 6.389 -8.065 1.00 94.88 80 ARG A C 1
ATOM 634 O O . ARG A 1 80 ? 14.049 6.533 -8.579 1.00 94.88 80 ARG A O 1
ATOM 641 N N . ASN A 1 81 ? 12.024 7.343 -8.141 1.00 94.19 81 ASN A N 1
ATOM 642 C CA . ASN A 1 81 ? 12.288 8.684 -8.668 1.00 94.19 81 ASN A CA 1
ATOM 643 C C . ASN A 1 81 ? 12.308 9.741 -7.551 1.00 94.19 81 ASN A C 1
ATOM 645 O O . ASN A 1 81 ? 12.326 10.939 -7.849 1.00 94.19 81 ASN A O 1
ATOM 649 N N . GLU A 1 82 ? 12.254 9.328 -6.283 1.00 95.06 82 GLU A N 1
ATOM 650 C CA . GLU A 1 82 ? 12.391 10.240 -5.152 1.00 95.06 82 GLU A CA 1
ATOM 651 C C . GLU A 1 82 ? 13.824 10.758 -5.061 1.00 95.06 82 GLU A C 1
ATOM 653 O O . GLU A 1 82 ? 14.773 9.994 -5.117 1.00 95.06 82 GLU A O 1
ATOM 658 N N . THR A 1 83 ? 14.010 12.075 -4.940 1.00 91.00 83 THR A N 1
ATOM 659 C CA . THR A 1 83 ? 15.359 12.672 -5.071 1.00 91.00 83 THR A CA 1
ATOM 660 C C . THR A 1 83 ? 15.729 13.682 -3.995 1.00 91.00 83 THR A C 1
ATOM 662 O O . THR A 1 83 ? 16.901 14.037 -3.878 1.00 91.00 83 THR A O 1
ATOM 665 N N . ALA A 1 84 ? 14.767 14.184 -3.217 1.00 82.62 84 ALA A N 1
ATOM 666 C CA . ALA A 1 84 ? 14.991 15.403 -2.438 1.00 82.62 84 ALA A CA 1
ATOM 667 C C . ALA A 1 84 ? 14.743 15.272 -0.934 1.00 82.62 84 ALA A C 1
ATOM 669 O O . ALA A 1 84 ? 15.340 16.026 -0.163 1.00 82.62 84 ALA A O 1
ATOM 670 N N . MET A 1 85 ? 13.864 14.366 -0.503 1.00 91.50 85 MET A N 1
ATOM 671 C CA . MET A 1 85 ? 13.350 14.378 0.865 1.00 91.50 85 MET A CA 1
ATOM 672 C C . MET A 1 85 ? 13.694 13.084 1.605 1.00 91.50 85 MET A C 1
ATOM 674 O O . MET A 1 85 ? 13.423 12.007 1.082 1.00 91.50 85 MET A O 1
ATOM 678 N N . PRO A 1 86 ? 14.239 13.166 2.834 1.00 94.56 86 PRO A N 1
ATOM 679 C CA . PRO A 1 86 ? 14.390 11.993 3.683 1.00 94.56 86 PRO A CA 1
ATOM 680 C C . PRO A 1 86 ? 13.052 11.285 3.908 1.00 94.56 86 PRO A C 1
ATOM 682 O O . PRO A 1 86 ? 12.007 11.940 3.947 1.00 94.56 86 PRO A O 1
ATOM 685 N N . SER A 1 87 ? 13.082 9.971 4.124 1.00 97.75 87 SER A N 1
ATOM 686 C CA . SER A 1 87 ? 11.872 9.221 4.478 1.00 97.75 87 SER A CA 1
ATOM 687 C C . SER A 1 87 ? 11.271 9.680 5.817 1.00 97.75 87 SER A C 1
ATOM 689 O O . SER A 1 87 ? 11.943 10.294 6.650 1.00 97.75 87 SER A O 1
ATOM 691 N N . LEU A 1 88 ? 9.973 9.430 6.006 1.00 97.56 88 LEU A N 1
ATOM 692 C CA . LEU A 1 88 ? 9.156 10.032 7.075 1.00 97.56 88 LEU A CA 1
ATOM 693 C C . LEU A 1 88 ? 8.877 9.122 8.272 1.00 97.56 88 LEU A C 1
ATOM 695 O O . LEU A 1 88 ? 8.142 9.506 9.186 1.00 97.56 88 LEU A O 1
ATOM 699 N N . GLY A 1 89 ? 9.376 7.897 8.245 1.00 97.25 89 GLY A N 1
ATOM 700 C CA . GLY A 1 89 ? 9.109 6.913 9.273 1.00 97.25 89 GLY A CA 1
ATOM 701 C C . GLY A 1 89 ? 10.032 7.032 10.485 1.00 97.25 89 GLY A C 1
ATOM 702 O O . GLY A 1 89 ? 10.745 8.019 10.678 1.00 97.25 89 GLY A O 1
ATOM 703 N N . PRO A 1 90 ? 9.978 6.028 11.374 1.00 97.12 90 PRO A N 1
ATOM 704 C CA . PRO A 1 90 ? 10.731 6.029 12.625 1.00 97.12 90 PRO A CA 1
ATOM 705 C C . PRO A 1 90 ? 12.248 5.854 12.441 1.00 97.12 90 PRO A C 1
ATOM 707 O O . PRO A 1 90 ? 12.996 6.067 13.396 1.00 97.12 90 PRO A O 1
ATOM 710 N N . ALA A 1 91 ? 12.709 5.445 11.260 1.00 96.38 91 ALA A N 1
ATOM 711 C CA . ALA A 1 91 ? 14.106 5.208 10.920 1.00 96.38 91 ALA A CA 1
ATOM 712 C C . ALA A 1 91 ? 14.458 5.921 9.595 1.00 96.38 91 ALA A C 1
ATOM 714 O O . ALA A 1 91 ? 14.702 5.246 8.586 1.00 96.38 91 ALA A O 1
ATOM 715 N N . PRO A 1 92 ? 14.486 7.272 9.596 1.00 94.31 92 PRO A N 1
ATOM 716 C CA . PRO A 1 92 ? 14.613 8.065 8.381 1.00 94.31 92 PRO A CA 1
ATOM 717 C C . PRO A 1 92 ? 15.928 7.788 7.648 1.00 94.31 92 PRO A C 1
ATOM 719 O O . PRO A 1 92 ? 17.009 7.817 8.241 1.00 94.31 92 PRO A O 1
ATOM 722 N N . SER A 1 93 ? 15.832 7.560 6.340 1.00 96.75 93 SER A N 1
ATOM 723 C CA . SER A 1 93 ? 16.957 7.496 5.407 1.00 96.75 93 SER A CA 1
ATOM 724 C C . SER A 1 93 ? 17.155 8.863 4.759 1.00 96.75 93 SER A C 1
ATOM 726 O O . SER A 1 93 ? 16.195 9.472 4.296 1.00 96.75 93 SER A O 1
ATOM 728 N N . SER A 1 94 ? 18.399 9.343 4.699 1.00 95.94 94 SER A N 1
ATOM 729 C CA . SER A 1 94 ? 18.759 10.545 3.927 1.00 95.94 94 SER A CA 1
ATOM 730 C C . SER A 1 94 ? 18.870 10.284 2.424 1.00 95.94 94 SER A C 1
ATOM 732 O O . SER A 1 94 ? 18.989 11.226 1.650 1.00 95.94 94 SER A O 1
ATOM 734 N N . ASP A 1 95 ? 18.908 9.012 2.044 1.00 96.62 95 ASP A N 1
ATOM 735 C CA . ASP A 1 95 ? 18.949 8.531 0.672 1.00 96.62 95 ASP A CA 1
ATOM 736 C C . ASP A 1 95 ? 17.513 8.127 0.272 1.00 96.62 95 ASP A C 1
ATOM 738 O O . ASP A 1 95 ? 16.994 7.158 0.844 1.00 96.62 95 ASP A O 1
ATOM 742 N N . PRO A 1 96 ? 16.827 8.944 -0.551 1.00 94.69 96 PRO A N 1
ATOM 743 C CA . PRO A 1 96 ? 15.362 9.031 -0.611 1.00 94.69 96 PRO A CA 1
ATOM 744 C C . PRO A 1 96 ? 14.672 7.912 -1.403 1.00 94.69 96 PRO A C 1
ATOM 746 O O . PRO A 1 96 ? 13.508 7.616 -1.136 1.00 94.69 96 PRO A O 1
ATOM 749 N N . ASP A 1 97 ? 15.377 7.274 -2.332 1.00 96.19 97 ASP A N 1
ATOM 750 C CA . ASP A 1 97 ? 14.876 6.220 -3.221 1.00 96.19 97 ASP A CA 1
ATOM 751 C C . ASP A 1 97 ? 15.476 4.844 -2.892 1.00 96.19 97 ASP A C 1
ATOM 753 O O . ASP A 1 97 ? 15.292 3.882 -3.633 1.00 96.19 97 ASP A O 1
ATOM 757 N N . ASN A 1 98 ? 16.165 4.676 -1.764 1.00 97.25 98 ASN A N 1
ATOM 758 C CA . ASN A 1 98 ? 16.677 3.360 -1.400 1.00 97.25 98 ASN A CA 1
ATOM 759 C C . ASN A 1 98 ? 15.624 2.485 -0.694 1.00 97.25 98 ASN A C 1
ATOM 761 O O . ASN A 1 98 ? 14.561 2.925 -0.246 1.00 97.25 98 ASN A O 1
ATOM 765 N N . ALA A 1 99 ? 15.934 1.196 -0.550 1.00 98.12 99 ALA A N 1
ATOM 766 C CA . ALA A 1 99 ? 15.037 0.230 0.083 1.00 98.12 99 ALA A CA 1
ATOM 767 C C . ALA A 1 99 ? 14.689 0.557 1.548 1.00 98.12 99 ALA A C 1
ATOM 769 O O . ALA A 1 99 ? 13.594 0.226 2.013 1.00 98.12 99 ALA A O 1
ATOM 770 N N . GLN A 1 100 ? 15.602 1.210 2.275 1.00 98.06 100 GLN A N 1
ATOM 771 C CA . GLN A 1 100 ? 15.350 1.645 3.646 1.00 98.06 100 GLN A CA 1
ATOM 772 C C . GLN A 1 100 ? 14.313 2.772 3.668 1.00 98.06 100 GLN A C 1
ATOM 774 O O . GLN A 1 100 ? 13.372 2.697 4.455 1.00 98.06 100 GLN A O 1
ATOM 779 N N . ALA A 1 101 ? 14.436 3.766 2.784 1.00 98.25 101 ALA A N 1
ATOM 780 C CA . ALA A 1 101 ? 13.471 4.851 2.639 1.00 98.25 101 ALA A CA 1
ATOM 781 C C . ALA A 1 101 ? 12.081 4.328 2.260 1.00 98.25 101 ALA A C 1
ATOM 783 O O . ALA A 1 101 ? 11.084 4.735 2.859 1.00 98.25 101 ALA A O 1
ATOM 784 N N . TYR A 1 102 ? 12.014 3.367 1.332 1.00 98.50 102 TYR A N 1
ATOM 785 C CA . TYR A 1 102 ? 10.767 2.706 0.936 1.00 98.50 102 TYR A CA 1
ATOM 786 C C . TYR A 1 102 ? 10.037 2.087 2.142 1.00 98.50 102 TYR A C 1
ATOM 788 O O . TYR A 1 102 ? 8.866 2.378 2.396 1.00 98.50 102 TYR A O 1
ATOM 796 N N . VAL A 1 103 ? 10.733 1.258 2.929 1.00 98.44 103 VAL A N 1
ATOM 797 C CA . VAL A 1 103 ? 10.156 0.599 4.114 1.00 98.44 103 VAL A CA 1
ATOM 798 C C . VAL A 1 103 ? 9.835 1.593 5.228 1.00 98.44 103 VAL A C 1
ATOM 800 O O . VAL A 1 103 ? 8.833 1.438 5.929 1.00 98.44 103 VAL A O 1
ATOM 803 N N . ASP A 1 104 ? 10.658 2.617 5.403 1.00 98.56 104 ASP A N 1
ATOM 804 C CA . ASP A 1 104 ? 10.435 3.639 6.414 1.00 98.56 104 ASP A CA 1
ATOM 805 C C . ASP A 1 104 ? 9.183 4.482 6.100 1.00 98.56 104 ASP A C 1
ATOM 807 O O . ASP A 1 104 ? 8.339 4.690 6.973 1.00 98.56 104 ASP A O 1
ATOM 811 N N . ASN A 1 105 ? 8.959 4.839 4.832 1.00 98.62 105 ASN A N 1
ATOM 812 C CA . ASN A 1 105 ? 7.717 5.482 4.394 1.00 98.62 105 ASN A CA 1
ATOM 813 C C . ASN A 1 105 ? 6.490 4.556 4.544 1.00 98.62 105 ASN A C 1
ATOM 815 O O . ASN A 1 105 ? 5.437 5.014 4.999 1.00 98.62 105 ASN A O 1
ATOM 819 N N . LEU A 1 106 ? 6.611 3.246 4.268 1.00 98.38 106 LEU A N 1
ATOM 820 C CA . LEU A 1 106 ? 5.557 2.270 4.611 1.00 98.38 106 LEU A CA 1
ATOM 821 C C . LEU A 1 106 ? 5.242 2.290 6.112 1.00 98.38 106 LEU A C 1
ATOM 823 O O . LEU A 1 106 ? 4.073 2.293 6.507 1.00 98.38 106 LEU A O 1
ATOM 827 N N . ALA A 1 107 ? 6.274 2.307 6.956 1.00 98.50 107 ALA A N 1
ATOM 828 C CA . ALA A 1 107 ? 6.111 2.346 8.401 1.00 98.50 107 ALA A CA 1
ATOM 829 C C . ALA A 1 107 ? 5.428 3.639 8.862 1.00 98.50 107 ALA A C 1
ATOM 831 O O . ALA A 1 107 ? 4.554 3.567 9.725 1.00 98.50 107 ALA A O 1
ATOM 832 N N . ALA A 1 108 ? 5.748 4.791 8.266 1.00 98.62 108 ALA A N 1
ATOM 833 C CA . ALA A 1 108 ? 5.081 6.063 8.549 1.00 98.62 108 ALA A CA 1
ATOM 834 C C . ALA A 1 108 ? 3.565 5.988 8.293 1.00 98.62 108 ALA A C 1
ATOM 836 O O . ALA A 1 108 ? 2.764 6.349 9.160 1.00 98.62 108 ALA A O 1
ATOM 837 N N . ILE A 1 109 ? 3.167 5.455 7.132 1.00 98.69 109 ILE A N 1
ATOM 838 C CA . ILE A 1 109 ? 1.760 5.262 6.742 1.00 98.69 109 ILE A CA 1
ATOM 839 C C . ILE A 1 109 ? 1.038 4.367 7.751 1.00 98.69 109 ILE A C 1
ATOM 841 O O . ILE A 1 109 ? -0.029 4.720 8.263 1.00 98.69 109 ILE A O 1
ATOM 845 N N . VAL A 1 110 ? 1.631 3.212 8.057 1.00 98.56 110 VAL A N 1
ATOM 846 C CA . VAL A 1 110 ? 1.036 2.235 8.969 1.00 98.56 110 VAL A CA 1
ATOM 847 C C . VAL A 1 110 ? 0.912 2.796 10.383 1.00 98.56 110 VAL A C 1
ATOM 849 O O . VAL A 1 110 ? -0.171 2.734 10.961 1.00 98.56 110 VAL A O 1
ATOM 852 N N . LEU A 1 111 ? 1.966 3.416 10.919 1.00 98.56 111 LEU A N 1
ATOM 853 C CA . LEU A 1 111 ? 1.943 4.025 12.251 1.00 98.56 111 LEU A CA 1
ATOM 854 C C . LEU A 1 111 ? 0.902 5.139 12.347 1.00 98.56 111 LEU A C 1
ATOM 856 O O . LEU A 1 111 ? 0.197 5.229 13.354 1.00 98.56 111 LEU A O 1
ATOM 860 N N . ARG A 1 112 ? 0.754 5.962 11.300 1.00 98.56 112 ARG A N 1
ATOM 861 C CA . ARG A 1 112 ? -0.267 7.013 11.283 1.00 98.56 112 ARG A CA 1
ATOM 862 C C . ARG A 1 112 ? -1.662 6.415 11.436 1.00 98.56 112 ARG A C 1
ATOM 864 O O . ARG A 1 112 ? -2.422 6.877 12.283 1.00 98.56 112 ARG A O 1
ATOM 871 N N . ILE A 1 113 ? -1.987 5.364 10.693 1.00 98.56 113 ILE A N 1
ATOM 872 C CA . ILE A 1 113 ? -3.302 4.711 10.762 1.00 98.56 113 ILE A CA 1
ATOM 873 C C . ILE A 1 113 ? -3.496 3.962 12.093 1.00 98.56 113 ILE A C 1
ATOM 875 O O . ILE A 1 113 ? -4.537 4.119 12.733 1.00 98.56 113 ILE A O 1
ATOM 879 N N . GLU A 1 114 ? -2.499 3.205 12.561 1.00 98.62 114 GLU A N 1
ATOM 880 C CA . GLU A 1 114 ? -2.553 2.493 13.850 1.00 98.62 114 GLU A CA 1
ATOM 881 C C . GLU A 1 114 ? -2.723 3.468 15.031 1.00 98.62 114 GLU A C 1
ATOM 883 O O . GLU A 1 114 ? -3.438 3.162 15.993 1.00 98.62 114 GLU A O 1
ATOM 888 N N . SER A 1 115 ? -2.142 4.672 14.949 1.00 98.62 115 SER A N 1
ATOM 889 C CA . SER A 1 115 ? -2.329 5.715 15.965 1.00 98.62 115 SER A CA 1
ATOM 890 C C . SER A 1 115 ? -3.778 6.201 16.048 1.00 98.62 115 SER A C 1
ATOM 892 O O . SER A 1 115 ? -4.291 6.371 17.152 1.00 98.62 115 SER A O 1
ATOM 894 N N . ILE A 1 116 ? -4.474 6.337 14.911 1.00 98.62 116 ILE A N 1
ATOM 895 C CA . ILE A 1 116 ? -5.894 6.716 14.875 1.00 98.62 116 ILE A CA 1
ATOM 896 C C . ILE A 1 116 ? -6.760 5.628 15.513 1.00 98.62 116 ILE A C 1
ATOM 898 O O . ILE A 1 116 ? -7.662 5.941 16.289 1.00 98.62 116 ILE A O 1
ATOM 902 N N . PHE A 1 117 ? -6.471 4.352 15.246 1.00 98.38 117 PHE A N 1
ATOM 903 C CA . PHE A 1 117 ? -7.187 3.240 15.881 1.00 98.38 117 PHE A CA 1
ATOM 904 C C . PHE A 1 117 ? -6.980 3.226 17.392 1.00 98.38 117 PHE A C 1
ATOM 906 O O . PHE A 1 117 ? -7.949 3.182 18.150 1.00 98.38 117 PHE A O 1
ATOM 913 N N . SER A 1 118 ? -5.725 3.342 17.825 1.00 98.56 118 SER A N 1
ATOM 914 C CA . SER A 1 118 ? -5.369 3.357 19.245 1.00 98.56 118 SER A CA 1
ATOM 915 C C . SER A 1 118 ? -6.019 4.535 19.976 1.00 98.56 118 SER A C 1
ATOM 917 O O . SER A 1 118 ? -6.581 4.354 21.054 1.00 98.56 118 SER A O 1
ATOM 919 N N . MET A 1 119 ? -6.013 5.726 19.368 1.00 98.56 119 MET A N 1
ATOM 920 C CA . MET A 1 119 ? -6.636 6.939 19.911 1.00 98.56 119 MET A CA 1
ATOM 921 C C . MET A 1 119 ? -8.143 6.778 20.140 1.00 98.56 119 MET A C 1
ATOM 923 O O . MET A 1 119 ? -8.674 7.299 21.116 1.00 98.56 119 MET A O 1
ATOM 927 N N . ASN A 1 120 ? -8.826 6.040 19.264 1.00 98.38 120 ASN A N 1
ATOM 928 C CA . ASN A 1 120 ? -10.264 5.799 19.357 1.00 98.38 120 ASN A CA 1
ATOM 929 C C . ASN A 1 120 ? -10.632 4.541 20.165 1.00 98.38 120 ASN A C 1
ATOM 931 O O . ASN A 1 120 ? -11.811 4.193 20.257 1.00 98.38 120 ASN A O 1
ATOM 935 N N . GLY A 1 121 ? -9.646 3.836 20.730 1.00 97.75 121 GLY A N 1
ATOM 936 C CA . GLY A 1 121 ? -9.867 2.586 21.459 1.00 97.75 121 GLY A CA 1
ATOM 937 C C . GLY A 1 121 ? -10.341 1.428 20.574 1.00 97.75 121 GLY A C 1
ATOM 938 O O . GLY A 1 121 ? -10.959 0.490 21.075 1.00 97.75 121 GLY A O 1
ATOM 939 N N . TRP A 1 122 ? -10.092 1.487 19.264 1.00 97.81 122 TRP A N 1
ATOM 940 C CA . TRP A 1 122 ? -10.394 0.389 18.344 1.00 97.81 122 TRP A CA 1
ATOM 941 C C . TRP A 1 122 ? -9.257 -0.624 18.337 1.00 97.81 122 TRP A C 1
ATOM 943 O O . TRP A 1 122 ? -8.087 -0.276 18.518 1.00 97.81 122 TRP A O 1
ATOM 953 N N . ALA A 1 123 ? -9.588 -1.896 18.130 1.00 97.31 123 ALA A N 1
ATOM 954 C CA . ALA A 1 123 ? -8.591 -2.946 18.227 1.00 97.31 123 ALA A CA 1
ATOM 955 C C . ALA A 1 123 ? -7.673 -2.941 16.997 1.00 97.31 123 ALA A C 1
ATOM 957 O O . ALA A 1 123 ? -8.125 -3.025 15.859 1.00 97.31 123 ALA A O 1
ATOM 958 N N . LEU A 1 124 ? -6.354 -2.934 17.214 1.00 97.69 124 LEU A N 1
ATOM 959 C CA . LEU A 1 124 ? -5.375 -3.074 16.125 1.00 97.69 124 LEU A CA 1
ATOM 960 C C . LEU A 1 124 ? -5.458 -4.438 15.420 1.00 97.69 124 LEU A C 1
ATOM 962 O O . LEU A 1 124 ? -4.883 -4.617 14.347 1.00 97.69 124 LEU A O 1
ATOM 966 N N . SER A 1 125 ? -6.145 -5.416 16.019 1.00 97.56 125 SER A N 1
ATOM 967 C CA . SER A 1 125 ? -6.462 -6.697 15.383 1.00 97.56 125 SER A CA 1
ATOM 968 C C . SER A 1 125 ? -7.456 -6.574 14.231 1.00 97.56 125 SER A C 1
ATOM 970 O O . SER A 1 125 ? -7.512 -7.488 13.421 1.00 97.56 125 SER A O 1
ATOM 972 N N . GLU A 1 126 ? -8.191 -5.463 14.131 1.00 97.38 126 GLU A N 1
ATOM 973 C CA . GLU A 1 126 ? -9.084 -5.179 13.000 1.00 97.38 126 GLU A CA 1
ATOM 974 C C . GLU A 1 126 ? -8.305 -4.836 11.717 1.00 97.38 126 GLU A C 1
ATOM 976 O O . GLU A 1 126 ? -8.851 -4.926 10.619 1.00 97.38 126 GLU A O 1
ATOM 981 N N . LEU A 1 127 ? -7.032 -4.434 11.839 1.00 98.06 127 LEU A N 1
ATOM 982 C CA . LEU A 1 127 ? -6.192 -3.997 10.724 1.00 98.06 127 LEU A CA 1
ATOM 983 C C . LEU A 1 127 ? -5.344 -5.142 10.162 1.00 98.06 127 LEU A C 1
ATOM 985 O O . LEU A 1 127 ? -4.590 -5.801 10.889 1.00 98.06 127 LEU A O 1
ATOM 989 N N . HIS A 1 128 ? -5.436 -5.315 8.844 1.00 98.44 128 HIS A N 1
ATOM 990 C CA . HIS A 1 128 ? -4.632 -6.230 8.041 1.00 98.44 128 HIS A CA 1
ATOM 991 C C . HIS A 1 128 ? -3.964 -5.465 6.896 1.00 98.44 128 HIS A C 1
ATOM 993 O O . HIS A 1 128 ? -4.614 -4.700 6.184 1.00 98.44 128 HIS A O 1
ATOM 999 N N . TRP A 1 129 ? -2.671 -5.690 6.694 1.00 98.44 129 TRP A N 1
ATOM 1000 C CA . TRP A 1 129 ? -1.850 -4.944 5.745 1.00 98.44 129 TRP A CA 1
ATOM 1001 C C . TRP A 1 129 ? -1.491 -5.810 4.545 1.00 98.44 129 TRP A C 1
ATOM 1003 O O . TRP A 1 129 ? -0.923 -6.891 4.697 1.00 98.44 129 TRP A O 1
ATOM 1013 N N . LEU A 1 130 ? -1.779 -5.314 3.345 1.00 97.94 130 LEU A N 1
ATOM 1014 C CA . LEU A 1 130 ? -1.400 -5.960 2.095 1.00 97.94 130 LEU A CA 1
ATOM 1015 C C 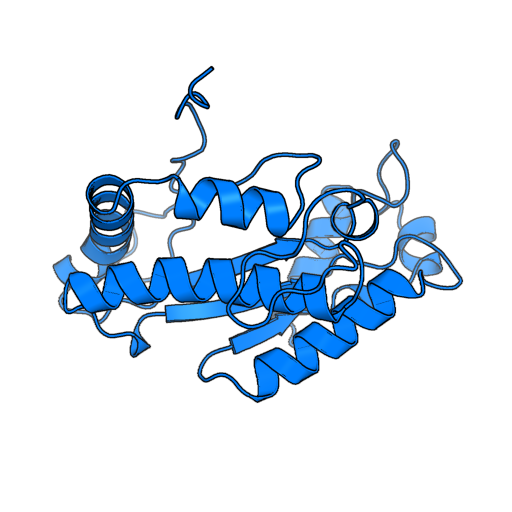. LEU A 1 130 ? -0.494 -5.027 1.295 1.00 97.94 130 LEU A C 1
ATOM 1017 O O . LEU A 1 130 ? -0.955 -4.084 0.654 1.00 97.94 130 LEU A O 1
ATOM 1021 N N . ILE A 1 131 ? 0.808 -5.277 1.334 1.00 98.25 131 ILE A N 1
ATOM 1022 C CA . ILE A 1 131 ? 1.791 -4.469 0.612 1.00 98.25 131 ILE A CA 1
ATOM 1023 C C . ILE A 1 131 ? 1.943 -5.042 -0.791 1.00 98.25 131 ILE A C 1
ATOM 1025 O O . ILE A 1 131 ? 2.099 -6.245 -0.973 1.00 98.25 131 ILE A O 1
ATOM 1029 N N . THR A 1 132 ? 1.863 -4.203 -1.812 1.00 97.31 132 THR A N 1
ATOM 1030 C CA . THR A 1 132 ? 1.989 -4.618 -3.211 1.00 97.31 132 THR A CA 1
ATOM 1031 C C . THR A 1 132 ? 3.020 -3.728 -3.896 1.00 97.31 132 THR A C 1
ATOM 1033 O O . THR A 1 132 ? 2.633 -2.738 -4.522 1.00 97.31 132 THR A O 1
ATOM 1036 N N . PRO A 1 133 ? 4.322 -4.040 -3.786 1.00 96.56 133 PRO A N 1
ATOM 1037 C CA . PRO A 1 133 ? 5.328 -3.371 -4.591 1.00 96.56 133 PRO A CA 1
ATOM 1038 C C . PRO A 1 133 ? 4.999 -3.508 -6.083 1.00 96.56 133 PRO A C 1
ATOM 1040 O O . PRO A 1 133 ? 4.389 -4.496 -6.508 1.00 96.56 133 PRO A O 1
ATOM 1043 N N . THR A 1 134 ? 5.393 -2.516 -6.879 1.00 94.75 134 THR A N 1
ATOM 1044 C CA . THR A 1 134 ? 5.137 -2.514 -8.324 1.00 94.75 134 THR A CA 1
ATOM 1045 C C . THR A 1 134 ? 5.687 -3.770 -9.009 1.00 94.75 134 THR A C 1
ATOM 1047 O O . THR A 1 134 ? 6.657 -4.394 -8.562 1.00 94.75 134 THR A O 1
ATOM 1050 N N . HIS A 1 135 ? 5.070 -4.128 -10.132 1.00 93.25 135 HIS A N 1
ATOM 1051 C CA . HIS A 1 135 ? 5.537 -5.192 -11.011 1.00 93.25 135 HIS A CA 1
ATOM 1052 C C . HIS A 1 135 ? 6.832 -4.826 -11.757 1.00 93.25 135 HIS A C 1
ATOM 1054 O O . HIS A 1 135 ? 7.305 -3.692 -11.686 1.00 93.25 135 HIS A O 1
ATOM 1060 N N . ARG A 1 136 ? 7.400 -5.789 -12.498 1.00 91.81 136 ARG A N 1
ATOM 1061 C CA . ARG A 1 136 ? 8.598 -5.573 -13.329 1.00 91.81 136 ARG A CA 1
ATOM 1062 C C . ARG A 1 136 ? 8.341 -4.540 -14.420 1.00 91.81 136 ARG A C 1
ATOM 1064 O O . ARG A 1 136 ? 7.403 -4.693 -15.206 1.00 91.81 136 ARG A O 1
ATOM 1071 N N . LEU A 1 137 ? 9.219 -3.545 -14.503 1.00 91.31 137 LEU A N 1
ATOM 1072 C CA . LEU A 1 137 ? 9.142 -2.480 -15.507 1.00 91.31 137 LEU A CA 1
ATOM 1073 C C . LEU A 1 137 ? 10.120 -2.681 -16.675 1.00 91.31 137 LEU A C 1
ATOM 1075 O O . LEU A 1 137 ? 10.016 -1.993 -17.687 1.00 91.31 137 LEU A O 1
ATOM 1079 N N . SER A 1 138 ? 11.063 -3.614 -16.552 1.00 89.38 138 SER A N 1
ATOM 1080 C CA . SER A 1 138 ? 12.083 -3.906 -17.561 1.00 89.38 138 SER A CA 1
ATOM 1081 C C . SER A 1 138 ? 12.547 -5.364 -17.484 1.00 89.38 138 SER A C 1
ATOM 1083 O O . SER A 1 138 ? 12.207 -6.087 -16.543 1.00 89.38 138 SER A O 1
ATOM 1085 N N . ASP A 1 139 ? 13.313 -5.790 -18.491 1.00 87.69 139 ASP A N 1
ATOM 1086 C CA . ASP A 1 139 ? 14.049 -7.057 -18.501 1.00 87.69 139 ASP A CA 1
ATOM 1087 C C . ASP A 1 139 ? 15.487 -6.804 -19.004 1.00 87.69 139 ASP A C 1
ATOM 1089 O O . ASP A 1 139 ? 15.649 -6.408 -20.164 1.00 87.69 139 ASP A O 1
ATOM 1093 N N . PRO A 1 140 ? 16.532 -6.948 -18.165 1.00 91.62 140 PRO A N 1
ATOM 1094 C CA . PRO A 1 140 ? 16.481 -7.367 -16.762 1.00 91.62 140 PRO A CA 1
ATOM 1095 C C . PRO A 1 140 ? 15.674 -6.406 -15.873 1.00 91.62 140 PRO A C 1
ATOM 1097 O O . PRO A 1 140 ? 15.467 -5.238 -16.211 1.00 91.62 140 PRO A O 1
ATOM 1100 N N . ASP A 1 141 ? 15.183 -6.935 -14.751 1.00 93.25 141 ASP A N 1
ATOM 1101 C CA . ASP A 1 141 ? 14.396 -6.177 -13.776 1.00 93.25 141 ASP A CA 1
ATOM 1102 C C . ASP A 1 141 ? 15.216 -5.025 -13.177 1.00 93.25 141 ASP A C 1
ATOM 1104 O O . ASP A 1 141 ? 16.446 -5.076 -13.110 1.00 93.25 141 ASP A O 1
ATOM 1108 N N . ASP A 1 142 ? 14.513 -3.990 -12.743 1.00 93.75 142 ASP A N 1
ATOM 1109 C CA . ASP A 1 142 ? 15.104 -2.809 -12.131 1.00 93.75 142 ASP A CA 1
ATOM 1110 C C . ASP A 1 142 ? 15.639 -3.162 -10.732 1.00 93.75 142 ASP A C 1
ATOM 1112 O O . ASP A 1 142 ? 14.906 -3.686 -9.887 1.00 93.75 142 ASP A O 1
ATOM 1116 N N . ALA A 1 143 ? 16.925 -2.893 -10.495 1.00 96.06 143 ALA A N 1
ATOM 1117 C CA . ALA A 1 143 ? 17.604 -3.257 -9.255 1.00 96.06 143 ALA A CA 1
ATOM 1118 C C . ALA A 1 143 ? 16.998 -2.571 -8.018 1.00 96.06 143 ALA A C 1
ATOM 1120 O O . ALA A 1 143 ? 16.922 -3.194 -6.955 1.00 96.06 143 ALA A O 1
ATOM 1121 N N . GLU A 1 144 ? 16.521 -1.332 -8.149 1.00 96.06 144 GLU A N 1
ATOM 1122 C CA . GLU A 1 144 ? 15.878 -0.601 -7.052 1.00 96.06 144 GLU A CA 1
ATOM 1123 C C . GLU A 1 144 ? 14.540 -1.248 -6.716 1.00 96.06 144 GLU A C 1
ATOM 1125 O O . GLU A 1 144 ? 14.272 -1.567 -5.557 1.00 96.06 144 GLU A O 1
ATOM 1130 N N . LEU A 1 145 ? 13.742 -1.580 -7.733 1.00 96.62 145 LEU A N 1
ATOM 1131 C CA . LEU A 1 145 ? 12.458 -2.249 -7.524 1.00 96.62 145 LEU A CA 1
ATOM 1132 C C . LEU A 1 145 ? 12.614 -3.653 -6.926 1.00 96.62 145 LEU A C 1
ATOM 1134 O O . LEU A 1 145 ? 11.783 -4.068 -6.112 1.00 96.62 145 LEU A O 1
ATOM 1138 N N . VAL A 1 146 ? 13.671 -4.384 -7.297 1.00 97.62 146 VAL A N 1
ATOM 1139 C CA . VAL A 1 146 ? 14.021 -5.662 -6.656 1.00 97.62 146 VAL A CA 1
ATOM 1140 C C . VAL A 1 146 ? 14.321 -5.431 -5.176 1.00 97.62 146 VAL A C 1
ATOM 1142 O O . VAL A 1 146 ? 13.743 -6.109 -4.324 1.00 97.62 146 VAL A O 1
ATOM 1145 N N . SER A 1 147 ? 15.134 -4.420 -4.857 1.00 98.19 147 SER A N 1
ATOM 1146 C CA . SER A 1 147 ? 15.476 -4.086 -3.472 1.00 98.19 147 SER A CA 1
ATOM 1147 C C . SER A 1 147 ? 14.249 -3.696 -2.634 1.00 98.19 147 SER A C 1
ATOM 1149 O O . SER A 1 147 ? 14.135 -4.117 -1.482 1.00 98.19 147 SER A O 1
ATOM 1151 N N . TYR A 1 148 ? 13.274 -2.986 -3.216 1.00 98.44 148 TYR A N 1
ATOM 1152 C CA . TYR A 1 148 ? 12.014 -2.647 -2.546 1.00 98.44 148 TYR A CA 1
ATOM 1153 C C . TYR A 1 148 ? 11.177 -3.882 -2.244 1.00 98.44 148 TYR A C 1
ATOM 1155 O O . TYR A 1 148 ? 10.635 -4.006 -1.145 1.00 98.44 148 TYR A O 1
ATOM 1163 N N . ARG A 1 149 ? 11.066 -4.810 -3.202 1.00 98.12 149 ARG A N 1
ATOM 1164 C CA . ARG A 1 149 ? 10.333 -6.069 -3.009 1.00 98.12 149 ARG A CA 1
ATOM 1165 C C . ARG A 1 149 ? 10.936 -6.887 -1.876 1.00 98.12 149 ARG A C 1
ATOM 1167 O O . ARG A 1 149 ? 10.196 -7.363 -1.015 1.00 98.12 149 ARG A O 1
ATOM 1174 N N . ASP A 1 150 ? 12.255 -7.019 -1.850 1.00 98.38 150 ASP A N 1
ATOM 1175 C CA . ASP A 1 150 ? 12.951 -7.788 -0.820 1.00 98.38 150 ASP A CA 1
ATOM 1176 C C . ASP A 1 150 ? 12.826 -7.131 0.559 1.00 98.38 150 ASP A C 1
ATOM 1178 O O . ASP A 1 150 ? 12.492 -7.802 1.541 1.00 98.38 150 ASP A O 1
ATOM 1182 N N . ALA A 1 151 ? 12.983 -5.808 0.635 1.00 98.38 151 ALA A N 1
ATOM 1183 C CA . ALA A 1 151 ? 12.820 -5.064 1.879 1.00 98.38 151 ALA A CA 1
ATOM 1184 C C . ALA A 1 151 ? 11.370 -5.087 2.391 1.00 98.38 151 ALA A C 1
ATOM 1186 O O . ALA A 1 151 ? 11.146 -5.289 3.585 1.00 98.38 151 ALA A O 1
ATOM 1187 N N . ALA A 1 152 ? 10.373 -4.978 1.506 1.00 98.56 152 ALA A N 1
ATOM 1188 C CA . ALA A 1 152 ? 8.961 -5.102 1.866 1.00 98.56 152 ALA A CA 1
ATOM 1189 C C . ALA A 1 152 ? 8.637 -6.489 2.439 1.00 98.56 152 ALA A C 1
ATOM 1191 O O . ALA A 1 152 ? 7.934 -6.582 3.447 1.00 98.56 152 ALA A O 1
ATOM 1192 N N . LYS A 1 153 ? 9.165 -7.565 1.835 1.00 98.50 153 LYS A N 1
ATOM 1193 C CA . LYS A 1 153 ? 9.012 -8.944 2.339 1.00 98.50 153 LYS A CA 1
ATOM 1194 C C . LYS A 1 153 ? 9.644 -9.104 3.719 1.00 98.50 153 LYS A C 1
ATOM 1196 O O . LYS A 1 153 ? 8.992 -9.619 4.627 1.00 98.50 153 LYS A O 1
ATOM 1201 N N . ALA A 1 154 ? 10.880 -8.636 3.890 1.00 98.44 154 ALA A N 1
ATOM 1202 C CA . ALA A 1 154 ? 11.582 -8.698 5.169 1.00 98.44 154 ALA A CA 1
ATOM 1203 C C . ALA A 1 154 ? 10.838 -7.914 6.261 1.00 98.44 154 ALA A C 1
ATOM 1205 O O . ALA A 1 154 ? 10.613 -8.430 7.353 1.00 98.44 154 ALA A O 1
ATOM 1206 N N . TRP A 1 155 ? 10.385 -6.698 5.952 1.00 97.88 155 TRP A N 1
ATOM 1207 C CA . TRP A 1 155 ? 9.621 -5.869 6.879 1.00 97.88 155 TRP A CA 1
ATOM 1208 C C . TRP A 1 155 ? 8.277 -6.501 7.251 1.00 97.88 155 TRP A C 1
ATOM 1210 O O . TRP A 1 155 ? 7.952 -6.609 8.436 1.00 97.88 155 TRP A O 1
ATOM 1220 N N . ALA A 1 156 ? 7.518 -6.989 6.267 1.00 98.06 156 ALA A N 1
ATOM 1221 C CA . ALA A 1 156 ? 6.244 -7.664 6.498 1.00 98.06 156 ALA A CA 1
ATOM 1222 C C . ALA A 1 156 ? 6.389 -8.895 7.405 1.00 98.06 156 ALA A C 1
ATOM 1224 O O . ALA A 1 156 ? 5.557 -9.090 8.286 1.00 98.06 156 ALA A O 1
ATOM 1225 N N . ALA A 1 157 ? 7.468 -9.673 7.259 1.00 97.94 157 ALA A N 1
ATOM 1226 C CA . ALA A 1 157 ? 7.742 -10.842 8.099 1.00 97.94 157 ALA A CA 1
ATOM 1227 C C . ALA A 1 157 ? 7.929 -10.500 9.591 1.00 97.94 157 ALA A C 1
ATOM 1229 O O . ALA A 1 157 ? 7.751 -11.362 10.450 1.00 97.94 157 ALA A O 1
ATOM 1230 N N . THR A 1 158 ? 8.255 -9.245 9.916 1.00 96.88 158 THR A N 1
ATOM 1231 C CA . THR A 1 158 ? 8.397 -8.765 11.303 1.00 96.88 158 THR A CA 1
ATOM 1232 C C . THR A 1 158 ? 7.113 -8.180 11.891 1.00 96.88 158 THR A C 1
ATOM 1234 O O . THR A 1 158 ? 7.087 -7.813 13.067 1.00 96.88 158 THR A O 1
ATOM 1237 N N . ARG A 1 159 ? 6.035 -8.077 11.103 1.00 95.75 159 ARG A N 1
ATOM 1238 C CA . ARG A 1 159 ? 4.793 -7.407 11.500 1.00 95.75 159 ARG A CA 1
ATOM 1239 C C . ARG A 1 159 ? 3.605 -8.360 11.476 1.00 95.75 159 ARG A C 1
ATOM 1241 O O . ARG A 1 159 ? 3.364 -9.080 10.513 1.00 95.75 159 ARG A O 1
ATOM 1248 N N . ALA A 1 160 ? 2.815 -8.328 12.545 1.00 96.12 160 ALA A N 1
ATOM 1249 C CA . ALA A 1 160 ? 1.589 -9.109 12.619 1.00 96.12 160 ALA A CA 1
ATOM 1250 C C . ALA A 1 160 ? 0.571 -8.642 11.566 1.00 96.12 160 ALA A C 1
ATOM 1252 O O . ALA A 1 160 ? 0.398 -7.443 11.363 1.00 96.12 160 ALA A O 1
ATOM 1253 N N . ARG A 1 161 ? -0.148 -9.599 10.961 1.00 97.50 161 ARG A N 1
ATOM 1254 C CA . ARG A 1 161 ? -1.220 -9.349 9.975 1.00 97.50 161 ARG A CA 1
ATOM 1255 C C . ARG A 1 161 ? -0.764 -8.551 8.745 1.00 97.50 161 ARG A C 1
ATOM 1257 O O . ARG A 1 161 ? -1.585 -7.887 8.117 1.00 97.50 161 ARG A O 1
ATOM 1264 N N . THR A 1 162 ? 0.512 -8.650 8.381 1.00 98.31 162 THR A N 1
ATOM 1265 C CA . THR A 1 162 ? 1.064 -8.037 7.171 1.00 98.31 162 THR A CA 1
ATOM 1266 C C . THR A 1 162 ? 1.437 -9.114 6.162 1.00 98.31 162 THR A C 1
ATOM 1268 O O . THR A 1 162 ? 2.007 -10.145 6.509 1.00 98.31 162 THR A O 1
ATOM 1271 N N . SER A 1 163 ? 1.109 -8.897 4.895 1.00 97.12 163 SER A N 1
ATOM 1272 C CA . SER A 1 163 ? 1.480 -9.776 3.785 1.00 97.12 163 SER A CA 1
ATOM 1273 C C . 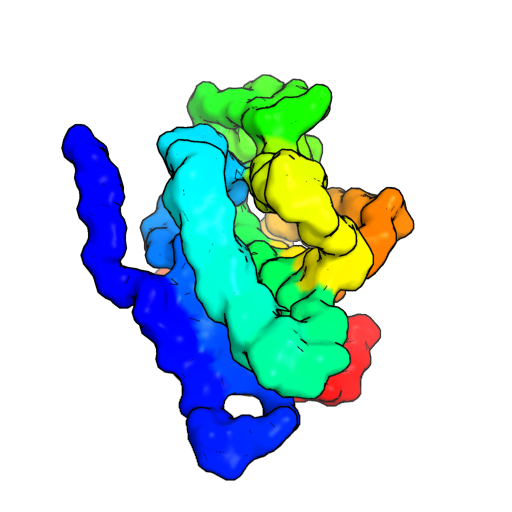SER A 1 163 ? 1.935 -8.956 2.585 1.00 97.12 163 SER A C 1
ATOM 1275 O O . SER A 1 163 ? 1.574 -7.785 2.454 1.00 97.12 163 SER A O 1
ATOM 1277 N N . VAL A 1 164 ? 2.731 -9.573 1.713 1.00 97.38 164 VAL A N 1
ATOM 1278 C CA . VAL A 1 164 ? 3.222 -8.955 0.476 1.00 97.38 164 VAL A CA 1
ATOM 1279 C C . VAL A 1 164 ? 2.680 -9.717 -0.723 1.00 97.38 164 VAL A C 1
ATOM 1281 O O . VAL A 1 164 ? 2.747 -10.942 -0.756 1.00 97.38 164 VAL A O 1
ATOM 1284 N N . VAL A 1 165 ? 2.179 -8.985 -1.714 1.00 95.62 165 VAL A N 1
ATOM 1285 C CA . VAL A 1 165 ? 1.847 -9.509 -3.042 1.00 95.62 165 VAL A CA 1
ATOM 1286 C C . VAL A 1 165 ? 2.977 -9.133 -3.988 1.00 95.62 165 VAL A C 1
ATOM 1288 O O . VAL A 1 165 ? 3.126 -7.964 -4.348 1.00 95.62 165 VAL A O 1
ATOM 1291 N N . ASP A 1 166 ? 3.775 -10.120 -4.389 1.00 94.06 166 ASP A N 1
ATOM 1292 C CA . ASP A 1 166 ? 4.865 -9.917 -5.340 1.00 94.06 166 ASP A CA 1
ATOM 1293 C C . ASP A 1 166 ? 4.371 -10.077 -6.784 1.00 94.06 166 ASP A C 1
ATOM 1295 O O . ASP A 1 166 ? 4.427 -11.153 -7.384 1.00 94.06 166 ASP A O 1
ATOM 1299 N N . LEU A 1 167 ? 3.900 -8.975 -7.369 1.00 93.19 167 LEU A N 1
ATOM 1300 C CA . LEU A 1 167 ? 3.437 -8.965 -8.759 1.00 93.19 167 LEU A CA 1
ATOM 1301 C C . LEU A 1 167 ? 4.552 -9.315 -9.759 1.00 93.19 167 LEU A C 1
ATOM 1303 O O . LEU A 1 167 ? 4.261 -9.806 -10.849 1.00 93.19 167 LEU A O 1
ATOM 1307 N N . ALA A 1 168 ? 5.822 -9.088 -9.406 1.00 92.50 168 ALA A N 1
ATOM 1308 C CA . ALA A 1 168 ? 6.968 -9.420 -10.251 1.00 92.50 168 ALA A CA 1
ATOM 1309 C C . ALA A 1 168 ? 7.296 -10.923 -10.258 1.00 92.50 168 ALA A C 1
ATOM 1311 O O . ALA A 1 168 ? 8.021 -11.379 -11.145 1.00 92.50 168 ALA A O 1
ATOM 1312 N N . ALA A 1 169 ? 6.778 -11.690 -9.296 1.00 92.31 169 ALA A N 1
ATOM 1313 C CA . ALA A 1 169 ? 6.805 -13.152 -9.313 1.00 92.31 169 ALA A CA 1
ATOM 1314 C C . ALA A 1 169 ? 5.630 -13.740 -10.114 1.00 92.31 169 ALA A C 1
ATOM 1316 O O . ALA A 1 169 ? 5.737 -14.833 -10.665 1.00 92.31 169 ALA A O 1
ATOM 1317 N N . MET A 1 170 ? 4.522 -12.999 -10.222 1.00 92.19 170 MET A N 1
ATOM 1318 C CA . MET A 1 170 ? 3.303 -13.450 -10.898 1.00 92.19 170 MET A CA 1
ATOM 1319 C C . MET A 1 170 ? 3.320 -13.268 -12.415 1.00 92.19 170 MET A C 1
ATOM 1321 O O . MET A 1 170 ? 2.442 -13.814 -13.077 1.00 92.19 170 MET A O 1
ATOM 1325 N N . MET A 1 171 ? 4.260 -12.506 -12.977 1.00 91.88 171 MET A N 1
ATOM 1326 C CA . MET A 1 171 ? 4.433 -12.381 -14.427 1.00 91.88 171 MET A CA 1
ATOM 1327 C C . MET A 1 171 ? 5.876 -12.085 -14.821 1.00 91.88 171 MET A C 1
ATOM 1329 O O . MET A 1 171 ? 6.660 -11.539 -14.044 1.00 91.88 171 MET A O 1
ATOM 1333 N N . THR A 1 172 ? 6.199 -12.381 -16.077 1.00 89.06 172 THR A N 1
ATOM 1334 C CA . THR A 1 172 ? 7.455 -11.953 -16.709 1.00 89.06 172 THR A CA 1
ATOM 1335 C C . THR A 1 172 ? 7.210 -10.799 -17.682 1.00 89.06 172 THR A C 1
ATOM 1337 O O . THR A 1 172 ? 6.106 -10.647 -18.203 1.00 89.06 172 THR A O 1
ATOM 1340 N N . ALA A 1 173 ? 8.244 -10.004 -17.979 1.00 87.88 173 ALA A N 1
ATOM 1341 C CA . ALA A 1 173 ? 8.142 -8.946 -18.987 1.00 87.88 173 ALA A CA 1
ATOM 1342 C C . ALA A 1 173 ? 7.826 -9.518 -20.381 1.00 87.88 173 ALA A C 1
ATOM 1344 O O . ALA A 1 173 ? 6.976 -8.985 -21.091 1.00 87.88 173 ALA A O 1
ATOM 1345 N N . ALA A 1 174 ? 8.446 -10.647 -20.748 1.00 89.44 174 ALA A N 1
ATOM 1346 C CA . ALA A 1 174 ? 8.178 -11.343 -22.006 1.00 89.44 174 ALA A CA 1
ATOM 1347 C C . ALA A 1 174 ? 6.707 -11.774 -22.131 1.00 89.44 174 ALA A C 1
ATOM 1349 O O . ALA A 1 174 ? 6.086 -11.572 -23.174 1.00 89.44 174 ALA A O 1
ATOM 1350 N N . GLU A 1 175 ? 6.131 -12.320 -21.057 1.00 92.88 175 GLU A N 1
ATOM 1351 C CA . GLU A 1 175 ? 4.709 -12.665 -21.000 1.00 92.88 175 GLU A CA 1
ATOM 1352 C C . GLU A 1 175 ? 3.816 -11.430 -21.137 1.00 92.88 175 GLU A C 1
ATOM 1354 O O . GLU A 1 175 ? 2.861 -11.447 -21.918 1.00 92.88 175 GLU A O 1
ATOM 1359 N N . ALA A 1 176 ? 4.123 -10.363 -20.395 1.00 92.69 176 ALA A N 1
ATOM 1360 C CA . ALA A 1 176 ? 3.345 -9.132 -20.421 1.00 92.69 176 ALA A CA 1
ATOM 1361 C C . ALA A 1 176 ? 3.352 -8.487 -21.817 1.00 92.69 176 ALA A C 1
ATOM 1363 O O . ALA A 1 176 ? 2.309 -8.032 -22.285 1.00 92.69 176 ALA A O 1
ATOM 1364 N N . ILE A 1 177 ? 4.488 -8.514 -22.522 1.00 91.56 177 ILE A N 1
ATOM 1365 C CA . ILE A 1 177 ? 4.601 -8.056 -23.916 1.00 91.56 177 ILE A CA 1
ATOM 1366 C C . ILE A 1 177 ? 3.778 -8.953 -24.845 1.00 91.56 177 ILE A C 1
ATOM 1368 O O . ILE A 1 177 ? 2.940 -8.450 -25.593 1.00 91.56 177 ILE A O 1
ATOM 1372 N N . ALA A 1 178 ? 3.978 -10.273 -24.782 1.00 94.19 178 ALA A N 1
ATOM 1373 C CA . ALA A 1 178 ? 3.291 -11.228 -25.654 1.00 94.19 178 ALA A CA 1
ATOM 1374 C C . ALA A 1 178 ? 1.763 -11.190 -25.485 1.00 94.19 178 ALA A C 1
ATOM 1376 O O . ALA A 1 178 ? 1.024 -11.415 -26.442 1.00 94.19 178 ALA A O 1
ATOM 1377 N N . SER A 1 179 ? 1.296 -10.872 -24.277 1.00 95.38 179 SER A N 1
ATOM 1378 C CA . SER A 1 179 ? -0.126 -10.807 -23.930 1.00 95.38 179 SER A CA 1
ATOM 1379 C C . SER A 1 179 ? -0.737 -9.408 -24.083 1.00 95.38 179 SER A C 1
ATOM 1381 O O . SER A 1 179 ? -1.924 -9.236 -23.805 1.00 95.38 179 SER A O 1
ATOM 1383 N N . GLY A 1 180 ? 0.046 -8.398 -24.488 1.00 94.81 180 GLY A N 1
ATOM 1384 C CA . GLY A 1 180 ? -0.420 -7.008 -24.589 1.00 94.81 180 GLY A CA 1
ATOM 1385 C C . GLY A 1 180 ? -0.880 -6.428 -23.245 1.00 94.81 180 GLY A C 1
ATOM 1386 O O . GLY A 1 180 ? -1.870 -5.697 -23.172 1.00 94.81 180 GLY A O 1
ATOM 1387 N N . TRP A 1 181 ? -0.224 -6.819 -22.153 1.00 95.50 181 TRP A N 1
ATOM 1388 C CA . TRP A 1 181 ? -0.579 -6.381 -20.805 1.00 95.50 181 TRP A CA 1
ATOM 1389 C C . TRP A 1 181 ? 0.007 -5.036 -20.433 1.00 95.50 181 TRP A C 1
ATOM 1391 O O . TRP A 1 181 ? -0.572 -4.393 -19.571 1.00 95.50 181 TRP A O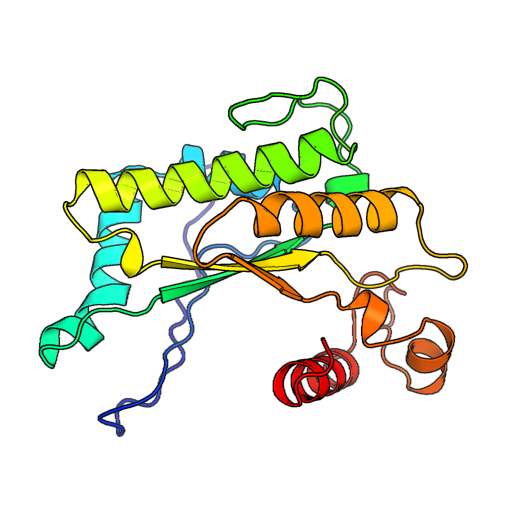 1
ATOM 1401 N N . TYR A 1 182 ? 1.092 -4.592 -21.061 1.00 93.62 182 TYR A N 1
ATOM 1402 C CA . TYR A 1 182 ? 1.5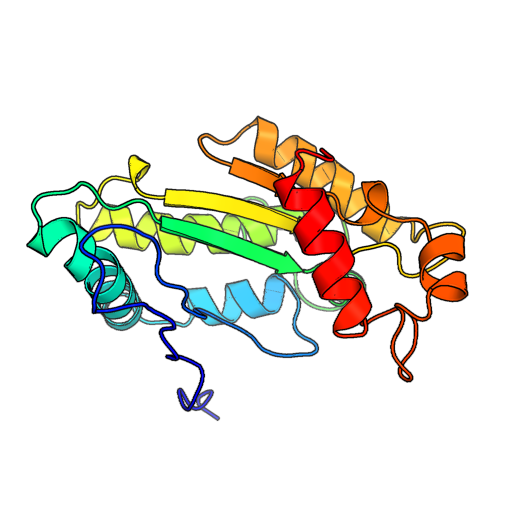62 -3.218 -20.902 1.00 93.62 182 TYR A CA 1
ATOM 1403 C C . TYR A 1 182 ? 0.684 -2.252 -21.691 1.00 93.62 182 TYR A C 1
ATOM 1405 O O . TYR A 1 182 ? 0.196 -2.585 -22.775 1.00 93.62 182 TYR A O 1
ATOM 1413 N N . ASP A 1 183 ? 0.444 -1.073 -21.125 1.00 90.62 183 ASP A N 1
ATOM 1414 C CA . ASP A 1 183 ? -0.340 -0.048 -21.799 1.00 90.62 183 ASP A CA 1
ATOM 1415 C C . ASP A 1 183 ? 0.478 0.689 -22.878 1.00 90.62 183 ASP A C 1
ATOM 1417 O O . ASP A 1 183 ? 1.668 0.443 -23.087 1.00 90.62 183 ASP A O 1
ATOM 1421 N N . ALA A 1 184 ? -0.170 1.609 -23.598 1.00 84.31 184 ALA A N 1
ATOM 1422 C CA . ALA A 1 184 ? 0.497 2.393 -24.638 1.00 84.31 184 ALA A CA 1
ATOM 1423 C C . ALA A 1 184 ? 1.547 3.384 -24.087 1.00 84.31 184 ALA A C 1
ATOM 1425 O O . ALA A 1 184 ? 2.384 3.863 -24.849 1.00 84.31 184 ALA A O 1
ATOM 1426 N N . GLY A 1 185 ? 1.502 3.695 -22.788 1.00 83.62 185 GLY A N 1
ATOM 1427 C CA . GLY A 1 185 ? 2.485 4.506 -22.070 1.00 83.62 185 GLY A CA 1
ATOM 1428 C C . GLY A 1 185 ? 3.722 3.719 -21.624 1.00 83.62 185 GLY A C 1
ATOM 1429 O O . GLY A 1 185 ? 4.653 4.313 -21.081 1.00 83.62 185 GLY A O 1
ATOM 1430 N N . GLY A 1 186 ? 3.764 2.409 -21.879 1.00 87.56 186 GLY A N 1
ATOM 1431 C CA . GLY A 1 186 ? 4.905 1.538 -21.622 1.00 87.56 186 GLY A CA 1
ATOM 1432 C C . GLY A 1 186 ? 4.706 0.637 -20.406 1.00 87.56 186 GLY A C 1
ATOM 1433 O O . GLY A 1 186 ? 3.594 0.361 -19.970 1.00 87.56 186 GLY A O 1
ATOM 1434 N N . ALA A 1 187 ? 5.812 0.146 -19.847 1.00 90.62 187 ALA A N 1
ATOM 1435 C CA . ALA A 1 187 ? 5.758 -0.886 -18.813 1.00 90.62 187 ALA A CA 1
ATOM 1436 C C . ALA A 1 187 ? 5.284 -0.392 -17.433 1.00 90.62 187 ALA A C 1
ATOM 1438 O O . ALA A 1 187 ? 5.004 -1.208 -16.554 1.00 90.62 187 ALA A O 1
ATOM 1439 N N . ILE A 1 188 ? 5.184 0.930 -17.244 1.00 90.94 188 ILE A N 1
ATOM 1440 C CA . ILE A 1 188 ? 4.787 1.575 -15.981 1.00 90.94 188 ILE A CA 1
ATOM 1441 C C . ILE A 1 188 ? 3.349 1.210 -15.597 1.00 90.94 188 ILE A C 1
ATOM 1443 O O . ILE A 1 188 ? 3.059 1.024 -14.417 1.00 90.94 188 ILE A O 1
ATOM 1447 N N . HIS A 1 189 ? 2.463 1.044 -16.579 1.00 91.88 189 HIS A N 1
ATOM 1448 C CA . HIS A 1 189 ? 1.072 0.688 -16.336 1.00 91.88 189 HIS A CA 1
ATOM 1449 C C . HIS A 1 189 ? 0.703 -0.605 -17.053 1.00 91.88 189 HIS A C 1
ATOM 1451 O O . HIS A 1 189 ? 1.293 -0.988 -18.067 1.00 91.88 189 HIS A O 1
ATOM 1457 N N . LEU A 1 190 ? -0.323 -1.265 -16.521 1.00 93.44 190 LEU A N 1
ATOM 1458 C CA . LEU A 1 190 ? -0.940 -2.404 -17.175 1.00 93.44 190 LEU A CA 1
ATOM 1459 C C . LEU A 1 190 ? -2.257 -1.994 -17.825 1.00 93.44 190 LEU A C 1
ATOM 1461 O O . LEU A 1 190 ? -2.987 -1.127 -17.345 1.00 93.44 190 LEU A O 1
ATOM 1465 N N . THR A 1 191 ? -2.610 -2.675 -18.904 1.00 95.69 191 THR A N 1
ATOM 1466 C CA . THR A 1 191 ? -3.969 -2.655 -19.426 1.00 95.69 191 THR A CA 1
ATOM 1467 C C . THR A 1 191 ? -4.921 -3.278 -18.405 1.00 95.69 191 THR A C 1
ATOM 1469 O O . THR A 1 191 ? -4.532 -4.062 -17.534 1.00 95.69 191 THR A O 1
ATOM 1472 N N . GLN A 1 192 ? -6.219 -2.997 -18.538 1.00 94.62 192 GLN A N 1
ATOM 1473 C CA . GLN A 1 192 ? -7.230 -3.638 -17.692 1.00 94.62 192 GLN A CA 1
ATOM 1474 C C . GLN A 1 192 ? -7.171 -5.176 -17.780 1.00 94.62 192 GLN A C 1
ATOM 1476 O O . GLN A 1 192 ? -7.445 -5.859 -16.793 1.00 94.62 192 GLN A O 1
ATOM 1481 N N . ALA A 1 193 ? -6.804 -5.724 -18.943 1.00 95.88 193 ALA A N 1
ATOM 1482 C CA . ALA A 1 193 ? -6.609 -7.160 -19.120 1.00 95.88 193 ALA A CA 1
ATOM 1483 C C . ALA A 1 193 ? -5.432 -7.681 -18.281 1.00 95.88 193 ALA A C 1
ATOM 1485 O O . ALA A 1 193 ? -5.593 -8.690 -17.595 1.00 95.88 193 ALA A O 1
ATOM 1486 N N . GLY A 1 194 ? -4.304 -6.961 -18.264 1.00 95.12 194 GLY A N 1
ATOM 1487 C CA . GLY A 1 194 ? -3.154 -7.282 -17.416 1.00 95.12 194 GLY A CA 1
ATOM 1488 C C . GLY A 1 194 ? -3.502 -7.253 -15.927 1.00 95.12 194 GLY A C 1
ATOM 1489 O O . GLY A 1 194 ? -3.288 -8.242 -15.227 1.00 95.12 194 GLY A O 1
ATOM 1490 N N . TYR A 1 195 ? -4.147 -6.180 -15.452 1.00 94.56 195 TYR A N 1
ATOM 1491 C CA . TYR A 1 195 ? -4.592 -6.098 -14.053 1.00 94.56 195 TYR A CA 1
ATOM 1492 C C . TYR A 1 195 ? -5.533 -7.246 -13.663 1.00 94.56 195 TYR A C 1
ATOM 1494 O O . TYR A 1 195 ? -5.389 -7.825 -12.588 1.00 94.56 195 TYR A O 1
ATOM 1502 N N . ARG A 1 196 ? -6.478 -7.622 -14.537 1.00 95.31 196 ARG A N 1
ATOM 1503 C CA . ARG A 1 196 ? -7.381 -8.759 -14.284 1.00 95.31 196 ARG A CA 1
ATOM 1504 C C . ARG A 1 196 ? -6.637 -10.091 -14.240 1.00 95.31 196 ARG A C 1
ATOM 1506 O O . ARG A 1 196 ? -6.944 -10.909 -13.378 1.00 95.31 196 ARG A O 1
ATOM 1513 N N . ALA A 1 197 ? -5.680 -10.312 -15.139 1.00 94.88 197 ALA A N 1
ATOM 1514 C CA . ALA A 1 197 ? -4.893 -11.541 -15.161 1.00 94.88 197 ALA A CA 1
ATOM 1515 C C . ALA A 1 197 ? -4.092 -11.719 -13.862 1.00 94.88 197 ALA A C 1
ATOM 1517 O O . ALA A 1 197 ? -4.132 -12.795 -13.263 1.00 94.88 197 ALA A O 1
ATOM 1518 N N . LEU A 1 198 ? -3.439 -10.656 -13.382 1.00 94.19 198 LEU A N 1
ATOM 1519 C CA . LEU A 1 198 ? -2.711 -10.688 -12.112 1.00 94.19 198 LEU A CA 1
ATOM 1520 C C . LEU A 1 198 ? -3.643 -10.875 -10.912 1.00 94.19 198 LEU A C 1
ATOM 1522 O O . LEU A 1 198 ? -3.352 -11.696 -10.050 1.00 94.19 198 LEU A O 1
ATOM 1526 N N . ALA A 1 199 ? -4.798 -10.204 -10.885 1.00 93.19 199 ALA A N 1
ATOM 1527 C CA . ALA A 1 199 ? -5.778 -10.388 -9.814 1.00 93.19 199 ALA A CA 1
ATOM 1528 C C . ALA A 1 199 ? -6.281 -11.842 -9.720 1.00 93.19 199 ALA A C 1
ATOM 1530 O O . ALA A 1 199 ? -6.449 -12.372 -8.624 1.00 93.19 199 ALA A O 1
ATOM 1531 N N . VAL A 1 200 ? -6.484 -12.523 -10.857 1.00 93.69 200 VAL A N 1
ATOM 1532 C CA . VAL A 1 200 ? -6.845 -13.953 -10.874 1.00 93.69 200 VAL A CA 1
ATOM 1533 C C . VAL A 1 200 ? -5.722 -14.819 -10.292 1.00 93.69 200 VAL A C 1
ATOM 1535 O O . VAL A 1 200 ? -6.008 -15.746 -9.537 1.00 93.69 200 VAL A O 1
ATOM 1538 N N . ARG A 1 201 ? -4.455 -14.516 -10.603 1.00 93.81 201 ARG A N 1
ATOM 1539 C CA . ARG A 1 201 ? -3.289 -15.244 -10.064 1.00 93.81 201 ARG A CA 1
ATOM 1540 C C . ARG A 1 201 ? -3.125 -15.041 -8.561 1.00 93.81 201 ARG A C 1
ATOM 1542 O O . ARG A 1 201 ? -2.892 -16.013 -7.847 1.00 93.81 201 ARG A O 1
ATOM 1549 N N . GLU A 1 202 ? -3.316 -13.811 -8.089 1.00 92.12 202 GLU A N 1
ATOM 1550 C CA . GLU A 1 202 ? -3.306 -13.468 -6.663 1.00 92.12 202 GLU A CA 1
ATOM 1551 C C . GLU A 1 202 ? -4.349 -14.300 -5.896 1.00 92.12 202 GLU A C 1
ATOM 1553 O O . GLU A 1 202 ? -4.025 -14.933 -4.893 1.00 92.12 202 GLU A O 1
ATOM 1558 N N . LEU A 1 203 ? -5.580 -14.396 -6.416 1.00 88.88 203 LEU A N 1
ATOM 1559 C CA . LEU A 1 203 ? -6.657 -15.183 -5.800 1.00 88.88 203 LEU A CA 1
ATOM 1560 C C . LEU A 1 203 ? -6.437 -16.702 -5.858 1.00 88.88 203 LEU A C 1
ATOM 1562 O O . LEU A 1 203 ? -6.943 -17.421 -4.999 1.00 88.88 203 LEU A O 1
ATOM 1566 N N . ALA A 1 204 ? -5.704 -17.200 -6.855 1.00 87.44 204 ALA A N 1
ATOM 1567 C CA . ALA A 1 204 ? -5.395 -18.622 -6.997 1.00 87.44 204 ALA A CA 1
ATOM 1568 C C . ALA A 1 204 ? -4.283 -19.107 -6.045 1.00 87.44 204 ALA A C 1
ATOM 1570 O O . ALA A 1 204 ? -3.939 -20.288 -6.070 1.00 87.44 204 ALA A O 1
ATOM 1571 N N . GLY A 1 205 ? -3.723 -18.219 -5.214 1.00 68.81 205 GLY A N 1
ATOM 1572 C CA . GLY A 1 205 ? -2.618 -18.544 -4.315 1.00 68.81 205 GLY A CA 1
ATOM 1573 C C . GLY A 1 205 ? -1.264 -18.587 -5.017 1.00 68.81 205 GLY A C 1
ATOM 1574 O O . GLY A 1 205 ? -0.378 -19.298 -4.556 1.00 68.81 205 GLY A O 1
ATOM 1575 N N . GLY A 1 206 ? -1.098 -17.853 -6.125 1.00 56.69 206 GLY A N 1
ATOM 1576 C CA . GLY A 1 206 ? 0.182 -17.694 -6.824 1.00 56.69 206 GLY A CA 1
ATOM 1577 C C . GLY A 1 206 ? 1.186 -16.819 -6.064 1.00 56.69 206 GLY A C 1
ATOM 1578 O O . GLY A 1 206 ? 1.715 -15.876 -6.650 1.00 56.69 206 GLY A O 1
ATOM 1579 N N . LEU A 1 207 ? 1.380 -17.094 -4.770 1.00 48.66 207 LEU A N 1
ATOM 1580 C CA . LEU A 1 207 ? 2.401 -16.509 -3.897 1.00 48.66 207 LEU A CA 1
ATOM 1581 C C . LEU A 1 207 ? 3.613 -17.441 -3.804 1.00 48.66 207 LEU A C 1
ATOM 1583 O O . LEU A 1 207 ? 3.400 -18.660 -3.613 1.00 48.66 207 LEU A O 1
#

pLDDT: mean 91.24, std 12.22, range [35.66, 98.69]

Sequence (207 aa):
MEPNFLLLWQRIERPDRTAGWSHHTLYGVGGQSLYDIAVWLIAQSDASLTNYFALLRSFHTAVGQDPVIVIRINSGANDRNETAMPSLGPAPSSDPDNAQAYVDNLAAIVLRIESIFSMNGWALSELHWLITPTHRLSDPDDAELVSYRDAAKAWAATRARTSVVDLAAMMTAAEAIASGWYDAGGAIHLTQAGYRALAVRELAGGL